Protein AF-A0A7C5XWH5-F1 (afdb_monomer_lite)

Secondary structure (DSSP, 8-state):
---------------------PPPP------PPP------SS---------PPPPS---SSS-TTPPPB-TTSPBPPPEEEEEEE---TTS-HHHHHHHHHHHHHHHHHHHTTTT--EEEEEE--TT-HHHHHHHHHTT--SPPPSEEEEEEESSHHHHHHHTTSHHHHHHHHHHHHHHTTT--TTT-EEEEEE---SS--SS-----TTSS-------PPPPTTS-HHHHTT-

Sequence (234 aa):
MRPGHSEGGPQEQADHPRHRAGPRPVATGSSQPDPCVEADPEGFQENPRHDSPLPRGVSAQGGPYGAIHDGSGKEIPMIRMMYFIRKPEDMFIDDFKARWEQHGSVVYNNAAALGIRKYIQATTLDGDPSGELLREIYGLTKEPYDAVGELWWQGRADLADALKTPEGQAAAEAILEDERAFVDWSRSLHYFAADIPQINPPGVIVAREESTILKGYYVAPVHPELTVKQAQYH

Foldseek 3Di:
DDDDDDDDDDDDDDDDDDPPPDDDDDDPDDDDDDDDDDDDPPDPPDDPPPPDDDDPDDDPPADLPRFDADPVRHGDFKKKKKKQFAWPPPDDLVNLVVLQVVLVVLCVVLCVLQQWSDKDKFADDPPDPVVVVVCVVVVPPDDGGGIMMMTIHSDPVSRVVSCVDPSSVVSVVSSVVSCVVTTDPVPMDMDMDGDDDPDDDPDDDDD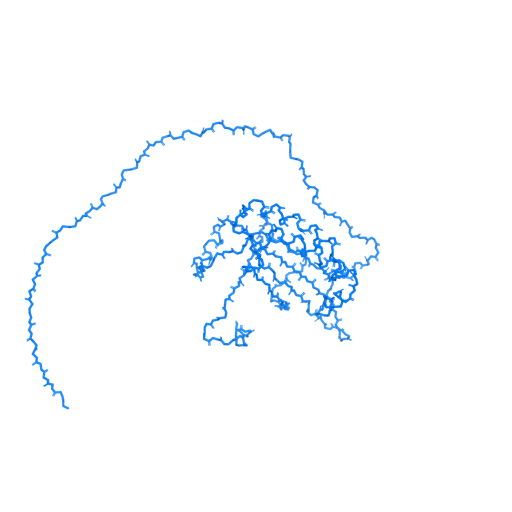DPPDPDDDDDDDDDDDPPDDPVRSVVD

pLDDT: mean 72.32, std 25.6, range [25.38, 98.44]

Radius of gyration: 28.13 Å; chains: 1; bounding bo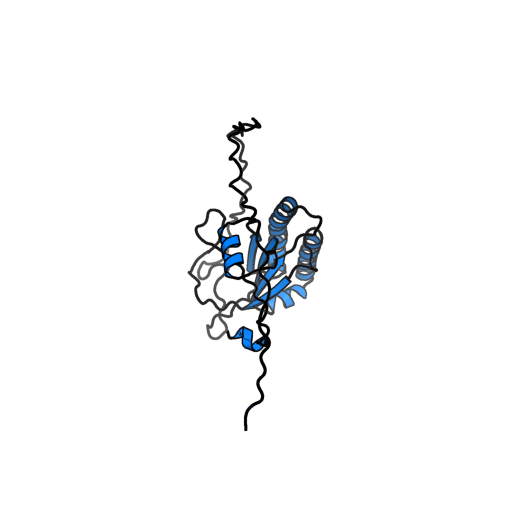x: 68×90×72 Å

Structure (mmCIF, N/CA/C/O backbone):
data_AF-A0A7C5XWH5-F1
#
_entry.id   AF-A0A7C5XWH5-F1
#
loop_
_atom_site.group_PDB
_atom_site.id
_atom_site.type_symbol
_atom_site.label_atom_id
_atom_site.label_alt_id
_atom_site.label_comp_id
_atom_site.label_asym_id
_atom_site.label_entity_id
_atom_site.label_seq_id
_atom_site.pdbx_PDB_ins_code
_atom_site.Cartn_x
_atom_site.Cartn_y
_atom_site.Cartn_z
_atom_site.occupancy
_atom_site.B_iso_or_equiv
_atom_site.auth_seq_id
_atom_site.auth_comp_id
_atom_site.auth_asym_id
_atom_site.auth_atom_id
_atom_site.pdbx_PDB_model_num
ATOM 1 N N . MET A 1 1 ? 39.033 -56.457 -9.223 1.00 37.50 1 MET A N 1
ATOM 2 C CA . MET A 1 1 ? 40.027 -56.526 -10.314 1.00 37.50 1 MET A CA 1
ATOM 3 C C . MET A 1 1 ? 39.627 -55.518 -11.387 1.00 37.50 1 MET A C 1
ATOM 5 O O . MET A 1 1 ? 38.514 -55.596 -11.882 1.00 37.50 1 MET A O 1
ATOM 9 N N . ARG A 1 2 ? 40.483 -54.531 -11.664 1.00 38.31 2 ARG A N 1
ATOM 10 C CA . ARG A 1 2 ? 40.552 -53.778 -12.938 1.00 38.31 2 ARG A CA 1
ATOM 11 C C . ARG A 1 2 ? 41.473 -54.572 -13.903 1.00 38.31 2 ARG A C 1
ATOM 13 O O . ARG A 1 2 ? 42.144 -55.469 -13.389 1.00 38.31 2 ARG A O 1
ATOM 20 N N . PRO A 1 3 ? 41.706 -54.182 -15.175 1.00 51.06 3 PRO A N 1
ATOM 21 C CA . PRO A 1 3 ? 40.931 -53.367 -16.131 1.00 51.06 3 PRO A CA 1
ATOM 22 C C . PRO A 1 3 ? 40.926 -53.975 -17.565 1.00 51.06 3 PRO A C 1
ATOM 24 O O . PRO A 1 3 ? 41.568 -54.987 -17.824 1.00 51.06 3 PRO A O 1
ATOM 27 N N . GLY A 1 4 ? 40.270 -53.309 -18.521 1.00 33.81 4 GLY A N 1
ATOM 28 C CA . GLY A 1 4 ? 40.508 -53.489 -19.959 1.00 33.81 4 GLY A CA 1
ATOM 29 C C . GLY A 1 4 ? 40.570 -52.130 -20.661 1.00 33.81 4 GLY A C 1
ATOM 30 O O . GLY A 1 4 ? 39.579 -51.407 -20.675 1.00 33.81 4 GLY A O 1
ATOM 31 N N . HIS A 1 5 ? 41.752 -51.783 -21.172 1.00 37.88 5 HIS A N 1
ATOM 32 C CA . HIS A 1 5 ? 42.068 -50.621 -22.011 1.00 37.88 5 HIS A CA 1
ATOM 33 C C . HIS A 1 5 ? 41.974 -50.988 -23.504 1.00 37.88 5 HIS A C 1
ATOM 35 O O . HIS A 1 5 ? 42.379 -52.088 -23.865 1.00 37.88 5 HIS A O 1
ATOM 41 N N . SER A 1 6 ? 41.563 -50.034 -24.348 1.00 38.88 6 SER A N 1
ATOM 42 C CA . SER A 1 6 ? 42.136 -49.739 -25.685 1.00 38.88 6 SER A CA 1
ATOM 43 C C . SER A 1 6 ? 41.442 -48.468 -26.210 1.00 38.88 6 SER A C 1
ATOM 45 O O . SER A 1 6 ? 40.231 -48.483 -26.412 1.00 38.88 6 SER A O 1
ATOM 47 N N . GLU A 1 7 ? 42.032 -47.274 -26.138 1.00 38.94 7 GLU A N 1
ATOM 48 C CA . GLU A 1 7 ? 43.006 -46.676 -27.075 1.00 38.94 7 GLU A CA 1
ATOM 49 C C . GLU A 1 7 ? 42.584 -46.677 -28.555 1.00 38.94 7 GLU A C 1
ATOM 51 O O . GLU A 1 7 ? 42.447 -47.719 -29.187 1.00 38.94 7 GLU A O 1
ATOM 56 N N . GLY A 1 8 ? 42.440 -45.463 -29.093 1.00 34.78 8 GLY A N 1
ATOM 57 C CA . GLY A 1 8 ? 42.248 -45.129 -30.502 1.00 34.78 8 GLY A CA 1
ATOM 58 C C . GLY A 1 8 ? 42.296 -43.605 -30.647 1.00 34.78 8 GLY A C 1
ATOM 59 O O . GLY A 1 8 ? 41.307 -42.931 -30.383 1.00 34.78 8 GLY A O 1
ATOM 60 N N . GLY A 1 9 ? 43.492 -43.082 -30.934 1.00 32.69 9 GLY A N 1
ATOM 61 C CA . GLY A 1 9 ? 43.829 -41.657 -31.017 1.00 32.69 9 GLY A CA 1
ATOM 62 C C . GLY A 1 9 ? 43.472 -40.973 -32.357 1.00 32.69 9 GLY A C 1
ATOM 63 O O . GLY A 1 9 ? 42.562 -41.430 -33.041 1.00 32.69 9 GLY A O 1
ATOM 64 N N . PRO A 1 10 ? 44.135 -39.854 -32.721 1.00 47.31 10 PRO A N 1
ATOM 65 C CA . PRO A 1 10 ? 43.455 -38.601 -33.071 1.00 47.31 10 PRO A CA 1
ATOM 66 C C . PRO A 1 10 ? 43.660 -38.139 -34.526 1.00 47.31 10 PRO A C 1
ATOM 68 O O . PRO A 1 10 ? 44.712 -38.380 -35.099 1.00 47.31 10 PRO A O 1
ATOM 71 N N . GLN A 1 11 ? 42.702 -37.385 -35.076 1.00 32.31 11 GLN A N 1
ATOM 72 C CA . GLN A 1 11 ? 42.812 -36.532 -36.278 1.00 32.31 11 GLN A CA 1
ATOM 73 C C . GLN A 1 11 ? 41.500 -35.717 -36.356 1.00 32.31 11 GLN A C 1
ATOM 75 O O . GLN A 1 11 ? 40.451 -36.243 -36.012 1.00 32.31 11 GLN A O 1
ATOM 80 N N . GLU A 1 12 ? 41.421 -34.437 -36.705 1.00 34.56 12 GLU A N 1
ATOM 81 C CA . GLU A 1 12 ? 42.272 -33.606 -37.544 1.00 34.56 12 GLU A CA 1
ATOM 82 C C . GLU A 1 12 ? 41.971 -32.129 -37.222 1.00 34.56 12 GLU A C 1
ATOM 84 O O . GLU A 1 12 ? 40.829 -31.755 -36.948 1.00 34.56 12 GLU A O 1
ATOM 89 N N . GLN A 1 13 ? 43.013 -31.300 -37.216 1.00 31.78 13 GLN A N 1
ATOM 90 C CA . GLN A 1 13 ? 42.921 -29.848 -37.110 1.00 31.78 13 GLN A CA 1
ATOM 91 C C . GLN A 1 13 ? 42.293 -29.284 -38.389 1.00 31.78 13 GLN A C 1
ATOM 93 O O . GLN A 1 13 ? 42.766 -29.585 -39.480 1.00 31.78 13 GLN A O 1
ATOM 98 N N . ALA A 1 14 ? 41.294 -28.412 -38.252 1.00 36.03 14 ALA A N 1
ATOM 99 C CA . ALA A 1 14 ? 40.879 -27.517 -39.324 1.00 36.03 14 ALA A CA 1
ATOM 100 C C . ALA A 1 14 ? 41.006 -26.067 -38.848 1.00 36.03 14 ALA A C 1
ATOM 102 O O . ALA A 1 14 ? 40.518 -25.673 -37.787 1.00 36.03 14 ALA A O 1
ATOM 103 N N . ASP A 1 15 ? 41.756 -25.333 -39.654 1.00 33.47 15 ASP A N 1
ATOM 104 C CA . ASP A 1 15 ? 42.284 -23.996 -39.464 1.00 33.47 15 ASP A CA 1
ATOM 105 C C . ASP A 1 15 ? 41.203 -22.899 -39.600 1.00 33.47 15 ASP A C 1
ATOM 107 O O . ASP A 1 15 ? 40.121 -23.107 -40.146 1.00 33.47 15 ASP A O 1
ATOM 111 N N . HIS A 1 16 ? 41.510 -21.726 -39.052 1.00 32.78 16 HIS A N 1
ATOM 112 C CA . HIS A 1 16 ? 40.660 -20.541 -38.865 1.00 32.78 16 HIS A CA 1
ATOM 113 C C . HIS A 1 16 ? 40.111 -19.886 -40.167 1.00 32.78 16 HIS A C 1
ATOM 115 O O . HIS A 1 16 ? 40.642 -20.094 -41.254 1.00 32.78 16 HIS A O 1
ATOM 121 N N . PRO A 1 17 ? 39.117 -18.971 -40.059 1.00 34.97 17 PRO A N 1
ATOM 122 C CA . PRO A 1 17 ? 39.494 -17.566 -39.878 1.00 34.97 17 PRO A CA 1
ATOM 123 C C . PRO A 1 17 ? 38.764 -16.884 -38.711 1.00 34.97 17 PRO A C 1
ATOM 125 O O . PRO A 1 17 ? 37.538 -16.819 -38.635 1.00 34.97 17 PRO A O 1
ATOM 128 N N . ARG A 1 18 ? 39.560 -16.287 -37.815 1.00 34.84 18 ARG A N 1
ATOM 129 C CA . ARG A 1 18 ? 39.114 -15.299 -36.827 1.00 34.84 18 ARG A CA 1
ATOM 130 C C . ARG A 1 18 ? 38.602 -14.066 -37.565 1.00 34.84 18 ARG A C 1
ATOM 132 O O . ARG A 1 18 ? 39.403 -13.287 -38.080 1.00 34.84 18 ARG A O 1
ATOM 139 N N . HIS A 1 19 ? 37.298 -13.821 -37.536 1.00 36.12 19 HIS A N 1
ATOM 140 C CA . HIS A 1 19 ? 36.787 -12.482 -37.798 1.00 36.12 19 HIS A CA 1
ATOM 141 C C . HIS A 1 19 ? 37.098 -11.586 -36.591 1.00 36.12 19 HIS A C 1
ATOM 143 O O . HIS A 1 19 ? 36.377 -11.553 -35.598 1.00 36.12 19 HIS A O 1
ATOM 149 N N . ARG A 1 20 ? 38.217 -10.856 -36.686 1.00 33.66 20 ARG A N 1
ATOM 150 C CA . ARG A 1 20 ? 38.459 -9.629 -35.918 1.00 33.66 20 ARG A CA 1
ATOM 151 C C . ARG A 1 20 ? 37.351 -8.633 -36.278 1.00 33.66 20 ARG A C 1
ATOM 153 O O . ARG A 1 20 ? 37.414 -8.002 -37.329 1.00 33.66 20 ARG A O 1
ATOM 160 N N . ALA A 1 21 ? 36.359 -8.469 -35.410 1.00 36.56 21 ALA A N 1
ATOM 161 C CA . ALA A 1 21 ? 35.550 -7.260 -35.409 1.00 36.56 21 ALA A CA 1
ATOM 162 C C . ALA A 1 21 ? 36.420 -6.134 -34.826 1.00 36.56 21 ALA A C 1
ATOM 164 O O . ALA A 1 21 ? 36.673 -6.086 -33.625 1.00 36.56 21 ALA A O 1
ATOM 165 N N . GLY A 1 22 ? 36.976 -5.291 -35.699 1.00 36.16 22 GLY A N 1
ATOM 166 C CA . GLY A 1 22 ? 37.629 -4.046 -35.292 1.00 36.16 22 GLY A CA 1
ATOM 167 C C . GLY A 1 22 ? 36.620 -3.067 -34.672 1.00 36.16 22 GLY A C 1
ATOM 168 O O . GLY A 1 22 ? 35.415 -3.208 -34.900 1.00 36.16 22 GLY A O 1
ATOM 169 N N . PRO A 1 23 ? 37.083 -2.081 -33.887 1.00 40.22 23 PRO A N 1
ATOM 170 C CA . PRO A 1 23 ? 36.200 -1.106 -33.258 1.00 40.22 23 PRO A CA 1
ATOM 171 C C . PRO A 1 23 ? 35.486 -0.275 -34.332 1.00 40.22 23 PRO A C 1
ATOM 173 O O . PRO A 1 23 ? 36.109 0.203 -35.282 1.00 40.22 23 PRO A O 1
ATOM 176 N N . ARG A 1 24 ? 34.163 -0.126 -34.192 1.00 38.44 24 ARG A N 1
ATOM 177 C CA . ARG A 1 24 ? 33.349 0.745 -35.052 1.00 38.44 24 ARG A CA 1
ATOM 178 C C . ARG A 1 24 ? 33.803 2.207 -34.898 1.00 38.44 24 ARG A C 1
ATOM 180 O O . ARG A 1 24 ? 34.131 2.610 -33.782 1.00 38.44 24 ARG A O 1
ATOM 187 N N . PRO A 1 25 ? 33.812 3.009 -35.977 1.00 34.97 25 PRO A N 1
ATOM 188 C CA . PRO A 1 25 ? 34.209 4.409 -35.902 1.00 34.97 25 PRO A CA 1
ATOM 189 C C . PRO A 1 25 ? 33.186 5.224 -35.100 1.00 34.97 25 PRO A C 1
ATOM 191 O O . PRO A 1 25 ? 31.979 5.101 -35.303 1.00 34.97 25 PRO A O 1
ATOM 194 N N . VAL A 1 26 ? 33.692 6.071 -34.201 1.00 38.34 26 VAL A N 1
ATOM 195 C CA . VAL A 1 26 ? 32.927 7.119 -33.516 1.00 38.34 26 VAL A CA 1
ATOM 196 C C . VAL A 1 26 ? 32.563 8.175 -34.554 1.00 38.34 26 VAL A C 1
ATOM 198 O O . VAL A 1 26 ? 33.437 8.864 -35.078 1.00 38.34 26 VAL A O 1
ATOM 201 N N . ALA A 1 27 ? 31.276 8.286 -34.873 1.00 34.38 27 ALA A N 1
ATOM 202 C CA . ALA A 1 27 ? 30.766 9.392 -35.663 1.00 34.38 27 ALA A CA 1
ATOM 203 C C . ALA A 1 27 ? 30.715 10.644 -34.776 1.00 34.38 27 ALA A C 1
ATOM 205 O O . ALA A 1 27 ? 29.880 10.764 -33.885 1.00 34.38 27 ALA A O 1
ATOM 206 N N . THR A 1 28 ? 31.631 11.575 -35.024 1.00 39.56 28 THR A N 1
ATOM 207 C CA . THR A 1 28 ? 31.529 12.965 -34.581 1.00 39.56 28 THR A CA 1
ATOM 208 C C . THR A 1 28 ? 30.429 13.643 -35.394 1.00 39.56 28 THR A C 1
ATOM 210 O O . THR A 1 28 ? 30.651 14.030 -36.540 1.00 39.56 28 THR A O 1
ATOM 213 N N . GLY A 1 29 ? 29.234 13.739 -34.819 1.00 30.03 29 GLY A N 1
ATOM 214 C CA . GLY A 1 29 ? 28.107 14.487 -35.366 1.00 30.03 29 GLY A CA 1
ATOM 215 C C . GLY A 1 29 ? 27.573 15.429 -34.298 1.00 30.03 29 GLY A C 1
ATOM 216 O O . GLY A 1 29 ? 26.991 14.989 -33.315 1.00 30.03 29 GLY A O 1
ATOM 217 N N . SER A 1 30 ? 27.819 16.721 -34.480 1.00 41.00 30 SER A N 1
ATOM 218 C CA . SER A 1 30 ? 27.240 17.806 -33.696 1.00 41.00 30 SER A CA 1
ATOM 219 C C . SER A 1 30 ? 25.734 17.885 -33.951 1.00 41.00 30 SER A C 1
ATOM 221 O O . SER A 1 30 ? 25.313 18.385 -34.994 1.00 41.00 30 SER A O 1
ATOM 223 N N . SER A 1 31 ? 24.922 17.407 -33.015 1.00 33.88 31 SER A N 1
ATOM 224 C CA . SER A 1 31 ? 23.487 17.687 -32.967 1.00 33.88 31 SER A CA 1
ATOM 225 C C . SER A 1 31 ? 23.254 18.834 -31.987 1.00 33.88 31 SER A C 1
ATOM 227 O O . SER A 1 31 ? 23.386 18.667 -30.775 1.00 33.88 31 SER A O 1
ATOM 229 N N . GLN A 1 32 ? 22.976 20.017 -32.533 1.00 36.66 32 GLN A N 1
ATOM 230 C CA . GLN A 1 32 ? 22.418 21.136 -31.776 1.00 36.66 32 GLN A CA 1
ATOM 231 C C . GLN A 1 32 ? 21.054 20.719 -31.191 1.00 36.66 32 GLN A C 1
ATOM 233 O O . GLN A 1 32 ? 20.332 19.984 -31.866 1.00 36.66 32 GLN A O 1
ATOM 238 N N . PRO A 1 33 ? 20.686 21.155 -29.975 1.00 35.25 33 PRO A N 1
ATOM 239 C CA . PRO A 1 33 ? 19.346 20.923 -29.449 1.00 35.25 33 PRO A CA 1
ATOM 240 C C . PRO A 1 33 ? 18.311 21.801 -30.172 1.00 35.25 33 PRO A C 1
ATOM 242 O O . PRO A 1 33 ? 18.561 22.982 -30.426 1.00 35.25 33 PRO A O 1
ATOM 245 N N . ASP A 1 34 ? 17.157 21.209 -30.491 1.00 32.50 34 ASP A N 1
ATOM 246 C CA . ASP A 1 34 ? 15.976 21.900 -31.018 1.00 32.50 34 ASP A CA 1
ATOM 247 C C . ASP A 1 34 ? 15.469 22.977 -30.034 1.00 32.50 34 ASP A C 1
ATOM 249 O O . ASP A 1 34 ? 15.439 22.737 -28.822 1.00 32.50 34 ASP A O 1
ATOM 253 N N . PRO A 1 35 ? 15.032 24.158 -30.518 1.00 39.69 35 PRO A N 1
ATOM 254 C CA . PRO A 1 35 ? 14.543 25.234 -29.671 1.00 39.69 35 PRO A CA 1
ATOM 255 C C . PRO A 1 35 ? 13.034 25.072 -29.475 1.00 39.69 35 PRO A C 1
ATOM 257 O O . PRO A 1 35 ? 12.241 25.448 -30.338 1.00 39.69 35 PRO A O 1
ATOM 260 N N . CYS A 1 36 ? 12.612 24.520 -28.341 1.00 25.38 36 CYS A N 1
ATOM 261 C CA . CYS A 1 36 ? 11.212 24.565 -27.933 1.00 25.38 36 CYS A CA 1
ATOM 262 C C . CYS A 1 36 ? 11.085 24.980 -26.464 1.00 25.38 36 CYS A C 1
ATOM 264 O O . CYS A 1 36 ? 11.356 24.205 -25.554 1.00 25.38 36 CYS A O 1
ATOM 266 N N . VAL A 1 37 ? 10.595 26.216 -26.325 1.00 34.81 37 VAL A N 1
ATOM 267 C CA . VAL A 1 37 ? 9.899 26.831 -25.188 1.00 34.81 37 VAL A CA 1
ATOM 268 C C . VAL A 1 37 ? 10.771 27.165 -23.974 1.00 34.81 37 VAL A C 1
ATOM 270 O O . VAL A 1 37 ? 10.966 26.367 -23.064 1.00 34.81 37 VAL A O 1
ATOM 273 N N . GLU A 1 38 ? 11.236 28.419 -23.947 1.00 29.56 38 GLU A N 1
ATOM 274 C CA . GLU A 1 38 ? 11.576 29.114 -22.705 1.00 29.56 38 GLU A CA 1
ATOM 275 C C . GLU A 1 38 ? 10.372 29.031 -21.757 1.00 29.56 38 GLU A C 1
ATOM 277 O O . GLU A 1 38 ? 9.293 29.543 -22.058 1.00 29.56 38 GLU A O 1
ATOM 282 N N . ALA A 1 39 ? 10.550 28.337 -20.634 1.00 32.25 39 ALA A N 1
ATOM 283 C CA . ALA A 1 39 ? 9.591 28.355 -19.546 1.00 32.25 39 ALA A CA 1
ATOM 284 C C . ALA A 1 39 ? 9.594 29.755 -18.917 1.00 32.25 39 ALA A C 1
ATOM 286 O O . ALA A 1 39 ? 10.623 30.232 -18.437 1.00 32.25 39 ALA A O 1
ATOM 287 N N . ASP A 1 40 ? 8.433 30.398 -18.957 1.00 28.73 40 ASP A N 1
ATOM 288 C CA . ASP A 1 40 ? 8.119 31.629 -18.240 1.00 28.73 40 ASP A CA 1
ATOM 289 C C . ASP A 1 40 ? 8.421 31.446 -16.735 1.00 28.73 40 ASP A C 1
ATOM 291 O O . ASP A 1 40 ? 7.896 30.507 -16.126 1.00 28.73 40 ASP A O 1
ATOM 295 N N . PRO A 1 41 ? 9.287 32.271 -16.111 1.00 32.97 41 PRO A N 1
ATOM 296 C CA . PRO A 1 41 ? 9.660 32.094 -14.711 1.00 32.97 41 PRO A CA 1
ATOM 297 C C . PRO A 1 41 ? 8.567 32.513 -13.713 1.00 32.97 41 PRO A C 1
ATOM 299 O O . PRO A 1 41 ? 8.780 32.370 -12.510 1.00 32.97 41 PRO A O 1
ATOM 302 N N . GLU A 1 42 ? 7.397 32.983 -14.155 1.00 33.12 42 GLU A N 1
ATOM 303 C CA . GLU A 1 42 ? 6.322 33.420 -13.256 1.00 33.12 42 GLU A CA 1
ATOM 304 C C . GLU A 1 42 ? 5.006 32.669 -13.505 1.00 33.12 42 GLU A C 1
ATOM 306 O O . GLU A 1 42 ? 4.069 33.173 -14.117 1.00 33.12 42 GLU A O 1
ATOM 311 N N . GLY A 1 43 ? 4.907 31.437 -12.994 1.00 30.56 43 GLY A N 1
ATOM 312 C CA . GLY A 1 43 ? 3.669 30.664 -13.132 1.00 30.56 43 GLY A CA 1
ATOM 313 C C . GLY A 1 43 ? 3.595 29.330 -12.396 1.00 30.56 43 GLY A C 1
ATOM 314 O O . GLY A 1 43 ? 2.828 28.465 -12.807 1.00 30.56 43 GLY A O 1
ATOM 315 N N . PHE A 1 44 ? 4.363 29.120 -11.322 1.00 27.94 44 PHE A N 1
ATOM 316 C CA . PHE A 1 44 ? 4.177 27.946 -10.464 1.00 27.94 44 PHE A CA 1
ATOM 317 C C . PHE A 1 44 ? 3.039 28.232 -9.474 1.00 27.94 44 PHE A C 1
ATOM 319 O O . PHE A 1 44 ? 3.256 28.802 -8.405 1.00 27.94 44 PHE A O 1
ATOM 326 N N . GLN A 1 45 ? 1.801 27.889 -9.837 1.00 26.66 45 GLN A N 1
ATOM 327 C CA . GLN A 1 45 ? 0.725 27.819 -8.849 1.00 26.66 45 GLN A CA 1
ATOM 328 C C . GLN A 1 45 ? 0.977 26.597 -7.963 1.00 26.66 45 GLN A C 1
ATOM 330 O O . GLN A 1 45 ? 0.784 25.459 -8.384 1.00 26.66 45 GLN A O 1
ATOM 335 N N . GLU A 1 46 ? 1.442 26.847 -6.739 1.00 27.69 46 GLU A N 1
ATOM 336 C CA . GLU A 1 46 ? 1.546 25.839 -5.687 1.00 27.69 46 GLU A CA 1
ATOM 337 C C . GLU A 1 46 ? 0.208 25.098 -5.540 1.00 27.69 46 GLU A C 1
ATOM 339 O O . GLU A 1 46 ? -0.817 25.688 -5.194 1.00 27.69 46 GLU A O 1
ATOM 344 N N . ASN A 1 47 ? 0.217 23.788 -5.788 1.00 31.47 47 ASN A N 1
ATOM 345 C CA . ASN A 1 47 ? -0.866 22.906 -5.369 1.00 31.47 47 ASN A CA 1
ATOM 346 C C . ASN A 1 47 ? -0.922 22.948 -3.826 1.00 31.47 47 ASN A C 1
ATOM 348 O O . ASN A 1 47 ? 0.111 22.677 -3.198 1.00 31.47 47 ASN A O 1
ATOM 352 N N . PRO A 1 48 ? -2.048 23.323 -3.184 1.00 30.64 48 PRO A N 1
ATOM 353 C CA . PRO A 1 48 ? -2.109 23.466 -1.735 1.00 30.64 48 PRO A CA 1
ATOM 354 C C . PRO A 1 48 ? -1.945 22.096 -1.071 1.00 30.64 48 PRO A C 1
ATOM 356 O O . PRO A 1 48 ? -2.895 21.340 -0.877 1.00 30.64 48 PRO A O 1
ATOM 359 N N . ARG A 1 49 ? -0.701 21.783 -0.694 1.00 44.44 49 ARG A N 1
ATOM 360 C CA . ARG A 1 49 ? -0.361 20.693 0.219 1.00 44.44 49 ARG A CA 1
ATOM 361 C C . ARG A 1 49 ? -1.181 20.914 1.488 1.00 44.44 49 ARG A C 1
ATOM 363 O O . ARG A 1 49 ? -0.982 21.907 2.186 1.00 44.44 49 ARG A O 1
ATOM 370 N N . HIS A 1 50 ? -2.129 20.023 1.764 1.00 39.41 50 HIS A N 1
ATOM 371 C CA . HIS A 1 50 ? -2.967 20.086 2.958 1.00 39.41 50 HIS A CA 1
ATOM 372 C C . HIS A 1 50 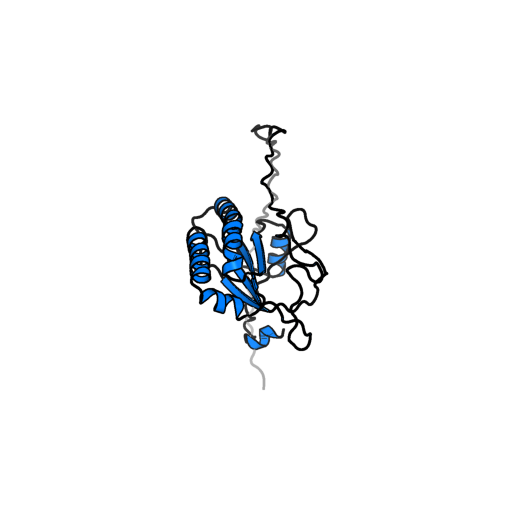? -2.133 19.799 4.224 1.00 39.41 50 HIS A C 1
ATOM 374 O O . HIS A 1 50 ? -2.236 18.736 4.826 1.00 39.41 50 HIS A O 1
ATOM 380 N N . ASP A 1 51 ? -1.360 20.783 4.688 1.00 37.53 51 ASP A N 1
ATOM 381 C CA . ASP A 1 51 ? -0.986 20.926 6.101 1.00 37.53 51 ASP A CA 1
ATOM 382 C C . ASP A 1 51 ? -2.197 21.515 6.847 1.00 37.53 51 ASP A C 1
ATOM 384 O O . ASP A 1 51 ? -2.214 22.656 7.308 1.00 37.53 51 ASP A O 1
ATOM 388 N N . SER A 1 52 ? -3.295 20.756 6.903 1.00 34.16 52 SER A N 1
ATOM 389 C CA . SER A 1 52 ? -4.460 21.148 7.697 1.00 34.16 52 SER A CA 1
ATOM 390 C C . SER A 1 52 ? -4.198 20.833 9.175 1.00 34.16 52 SER A C 1
ATOM 392 O O . SER A 1 52 ? -3.944 19.673 9.509 1.00 34.16 52 SER A O 1
ATOM 394 N N . PRO A 1 53 ? -4.253 21.824 10.088 1.00 29.58 53 PRO A N 1
ATOM 395 C CA . PRO A 1 53 ? -4.086 21.564 11.509 1.00 29.58 53 PRO A CA 1
ATOM 396 C C . PRO A 1 53 ? -5.247 20.711 12.028 1.00 29.58 53 PRO A C 1
ATOM 398 O O . PRO A 1 53 ? -6.404 20.901 11.651 1.00 29.58 53 PRO A O 1
ATOM 401 N N . LEU A 1 54 ? -4.917 19.772 12.917 1.00 34.22 54 LEU A N 1
ATOM 402 C CA . LEU A 1 54 ? -5.874 18.866 13.548 1.00 34.22 54 LEU A CA 1
ATOM 403 C C . LEU A 1 54 ? -7.028 19.642 14.216 1.00 34.22 54 LEU A C 1
ATOM 405 O O . LEU A 1 54 ? -6.798 20.718 14.783 1.00 34.22 54 LEU A O 1
ATOM 409 N N . PRO A 1 55 ? -8.258 19.094 14.212 1.00 31.06 55 PRO A N 1
ATOM 410 C CA . PRO A 1 55 ? -9.388 19.707 14.900 1.00 31.06 55 PRO A CA 1
ATOM 411 C C . PRO A 1 55 ? -9.070 19.933 16.388 1.00 31.06 55 PRO A C 1
ATOM 413 O O . PRO A 1 55 ? -8.498 19.077 17.067 1.00 31.06 55 PRO A O 1
ATOM 416 N N . ARG A 1 56 ? -9.419 21.123 16.898 1.00 26.08 56 ARG A N 1
ATOM 417 C CA . ARG A 1 56 ? -9.127 21.542 18.280 1.00 26.08 56 ARG A CA 1
ATOM 418 C C . ARG A 1 56 ? -9.828 20.623 19.285 1.00 26.08 56 ARG A C 1
ATOM 420 O O . ARG A 1 56 ? -11.046 20.487 19.234 1.00 26.08 56 ARG A O 1
ATOM 427 N N . GLY A 1 57 ? -9.067 20.078 20.240 1.00 28.88 57 GLY A N 1
ATOM 428 C CA . GLY A 1 57 ? -9.617 19.334 21.383 1.00 28.88 57 GLY A CA 1
ATOM 429 C C . GLY A 1 57 ? -8.754 18.206 21.957 1.00 28.88 57 GLY A C 1
ATOM 430 O O . GLY A 1 57 ? -9.154 17.611 22.951 1.00 28.88 57 GLY A O 1
ATOM 431 N N . VAL A 1 58 ? -7.580 17.908 21.390 1.00 30.55 58 VAL A N 1
ATOM 432 C CA . VAL A 1 58 ? -6.726 16.798 21.854 1.00 30.55 58 VAL A CA 1
ATOM 433 C C . VAL A 1 58 ? -5.477 17.334 22.559 1.00 30.55 58 VAL A C 1
ATOM 435 O O . VAL A 1 58 ? -4.672 18.055 21.975 1.00 30.55 58 VAL A O 1
ATOM 438 N N . SER A 1 59 ? -5.338 16.992 23.840 1.00 32.09 59 SER A N 1
ATOM 439 C CA . SER A 1 59 ? -4.158 17.249 24.672 1.00 32.09 59 SER A CA 1
ATOM 440 C C . SER A 1 59 ? -2.946 16.468 24.148 1.00 32.09 59 SER A C 1
ATOM 442 O O . SER A 1 59 ? -3.012 15.250 24.013 1.00 32.09 59 SER A O 1
ATOM 444 N N . ALA A 1 60 ? -1.827 17.156 23.906 1.00 31.39 60 ALA A N 1
ATOM 445 C CA . ALA A 1 60 ? -0.575 16.602 23.385 1.00 31.39 60 ALA A CA 1
ATOM 446 C C . ALA A 1 60 ? 0.278 15.879 24.452 1.00 31.39 60 ALA A C 1
ATOM 448 O O . ALA A 1 60 ? 1.458 16.176 24.631 1.00 31.39 60 ALA A O 1
ATOM 449 N N . GLN A 1 61 ? -0.303 14.903 25.148 1.00 31.33 61 GLN A N 1
ATOM 450 C CA . GLN A 1 61 ? 0.476 13.807 25.729 1.00 31.33 61 GLN A CA 1
ATOM 451 C C . GLN A 1 61 ? 0.072 12.536 24.988 1.00 31.33 61 GLN A C 1
ATOM 453 O O . GLN A 1 61 ? -0.982 11.965 25.243 1.00 31.33 61 GLN A O 1
ATOM 458 N N . GLY A 1 62 ? 0.895 12.171 24.002 1.00 35.41 62 GLY A N 1
ATOM 459 C CA . GLY A 1 62 ? 0.530 11.238 22.941 1.00 35.41 62 GLY A CA 1
ATOM 460 C C . GLY A 1 62 ? -0.199 11.982 21.826 1.00 35.41 62 GLY A C 1
ATOM 461 O O . GLY A 1 62 ? -1.353 12.369 21.973 1.00 35.41 62 GLY A O 1
ATOM 462 N N . GLY A 1 63 ? 0.483 12.225 20.705 1.00 29.95 63 GLY A N 1
ATOM 463 C CA . GLY A 1 63 ? -0.182 12.737 19.504 1.00 29.95 63 GLY A CA 1
ATOM 464 C C . GLY A 1 63 ? -1.303 11.790 19.040 1.00 29.95 63 GLY A C 1
ATOM 465 O O . GLY A 1 63 ? -1.457 10.698 19.590 1.00 29.95 63 GLY A O 1
ATOM 466 N N . PRO A 1 64 ? -2.048 12.117 17.971 1.00 38.94 64 PRO A N 1
ATOM 467 C CA . PRO A 1 64 ? -3.117 11.258 17.430 1.00 38.94 64 PRO A CA 1
ATOM 468 C C . PRO A 1 64 ? -2.639 9.879 16.916 1.00 38.94 64 PRO A C 1
ATOM 470 O O . PRO A 1 64 ? -3.430 9.112 16.376 1.00 38.94 64 PRO A O 1
ATOM 473 N N . TYR A 1 65 ? -1.359 9.556 17.111 1.00 44.84 65 TYR A N 1
ATOM 474 C CA . TYR A 1 65 ? -0.653 8.329 16.753 1.00 44.84 65 TYR A CA 1
ATOM 475 C C . TYR A 1 65 ? 0.066 7.692 17.961 1.00 44.84 65 TYR A C 1
ATOM 477 O O . TYR A 1 65 ? 1.031 6.958 17.778 1.00 44.84 65 TYR A O 1
ATOM 485 N N . GLY A 1 66 ? -0.322 8.032 19.196 1.00 47.22 66 GLY A N 1
ATOM 486 C CA . GLY A 1 66 ? 0.298 7.475 20.400 1.00 47.22 66 GLY A CA 1
ATOM 487 C C . GLY A 1 66 ? 0.194 5.947 20.457 1.00 47.22 66 GLY A C 1
ATOM 488 O O . GLY A 1 66 ? -0.836 5.384 20.086 1.00 47.22 66 GLY A O 1
ATOM 489 N N . ALA A 1 67 ? 1.263 5.305 20.936 1.00 54.19 67 ALA A N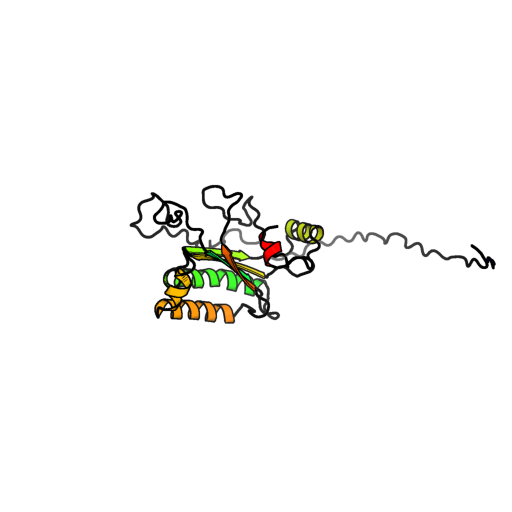 1
ATOM 490 C CA . ALA A 1 67 ? 1.298 3.881 21.244 1.00 54.19 67 ALA A CA 1
ATOM 491 C C . ALA A 1 67 ? 0.101 3.505 22.128 1.00 54.19 67 ALA A C 1
ATOM 493 O O . ALA A 1 67 ? -0.144 4.127 23.165 1.00 54.19 67 ALA A O 1
ATOM 494 N N . ILE A 1 68 ? -0.673 2.510 21.702 1.00 52.97 68 ILE A N 1
ATOM 495 C CA . ILE A 1 68 ? -1.825 2.034 22.467 1.00 52.97 68 ILE A CA 1
ATOM 496 C C . ILE A 1 68 ? -1.329 0.937 23.365 1.00 52.97 68 ILE A C 1
ATOM 498 O O . ILE A 1 68 ? -0.724 -0.010 22.884 1.00 52.97 68 ILE A O 1
ATOM 502 N N . HIS A 1 69 ? -1.588 1.050 24.655 1.00 59.53 69 HIS A N 1
ATOM 503 C CA . HIS A 1 69 ? -1.180 0.043 25.613 1.00 59.53 69 HIS A CA 1
ATOM 504 C C . HIS A 1 69 ? -2.382 -0.824 26.007 1.00 59.53 69 HIS A C 1
ATOM 506 O O . HIS A 1 69 ? -3.501 -0.325 26.127 1.00 59.53 69 HIS A O 1
ATOM 512 N N . ASP A 1 70 ? -2.172 -2.124 26.201 1.00 59.88 70 ASP A N 1
ATOM 513 C CA . ASP A 1 70 ? -3.170 -2.996 26.808 1.00 59.88 70 ASP A CA 1
ATOM 514 C C . ASP A 1 70 ? -3.417 -2.601 28.279 1.00 59.88 70 ASP A C 1
ATOM 516 O O . ASP A 1 70 ? -2.735 -1.742 28.845 1.00 59.88 70 ASP A O 1
ATOM 520 N N . GLY A 1 71 ? -4.385 -3.247 28.936 1.00 46.09 71 GLY A N 1
ATOM 521 C CA . GLY A 1 71 ? -4.690 -2.997 30.352 1.00 46.09 71 GLY A CA 1
ATOM 522 C C . GLY A 1 71 ? -3.531 -3.278 31.325 1.00 46.09 71 GLY A C 1
ATOM 523 O O . GLY A 1 71 ? -3.666 -2.996 32.512 1.00 46.09 71 GLY A O 1
ATOM 524 N N . SER A 1 72 ? -2.407 -3.822 30.840 1.00 59.59 72 SER A N 1
ATOM 525 C CA . SER A 1 72 ? -1.160 -4.029 31.586 1.00 59.59 72 SER A CA 1
ATOM 526 C C . SER A 1 72 ? -0.076 -2.983 31.284 1.00 59.59 72 SER A C 1
ATOM 528 O O . SER A 1 72 ? 0.984 -3.007 31.906 1.00 59.59 72 SER A O 1
ATOM 530 N N . GLY A 1 73 ? -0.331 -2.045 30.366 1.00 54.22 73 GLY A N 1
ATOM 531 C CA . GLY A 1 73 ? 0.626 -1.018 29.958 1.00 54.22 73 GLY A CA 1
ATOM 532 C C . GLY A 1 73 ? 1.546 -1.432 28.804 1.00 54.22 73 GLY A C 1
ATOM 533 O O . GLY A 1 73 ? 2.466 -0.683 28.483 1.00 54.22 73 GLY A O 1
ATOM 534 N N . LYS A 1 74 ? 1.320 -2.591 28.169 1.00 57.41 74 LYS A N 1
ATOM 535 C CA . LYS A 1 74 ? 2.128 -3.077 27.041 1.00 57.41 74 LYS A CA 1
ATOM 536 C C . LYS A 1 74 ? 1.588 -2.555 25.717 1.00 57.41 74 LYS A C 1
ATOM 538 O O . LYS A 1 74 ? 0.410 -2.735 25.434 1.00 57.41 74 LYS A O 1
ATOM 543 N N . GLU A 1 75 ? 2.453 -2.001 24.872 1.00 62.47 75 GLU A N 1
ATOM 544 C CA . GLU A 1 75 ? 2.069 -1.564 23.529 1.00 62.47 75 GLU A CA 1
ATOM 545 C C . GLU A 1 75 ? 1.461 -2.702 22.690 1.00 62.47 75 GLU A C 1
ATOM 547 O O . GLU A 1 75 ? 2.037 -3.785 22.540 1.00 62.47 75 GLU A O 1
ATOM 552 N N . ILE A 1 76 ? 0.267 -2.447 22.162 1.00 61.09 76 ILE A N 1
ATOM 553 C CA . ILE A 1 76 ? -0.443 -3.292 21.217 1.00 61.09 76 ILE A CA 1
ATOM 554 C C . ILE A 1 76 ? 0.085 -2.933 19.826 1.00 61.09 76 ILE A C 1
ATOM 556 O O . ILE A 1 76 ? -0.062 -1.785 19.401 1.00 61.09 76 ILE A O 1
ATOM 560 N N . PRO A 1 77 ? 0.682 -3.890 19.097 1.00 65.31 77 PRO A N 1
ATOM 561 C CA . PRO A 1 77 ? 1.181 -3.623 17.761 1.00 65.31 77 PRO A CA 1
ATOM 562 C C . PRO A 1 77 ? 0.014 -3.292 16.829 1.00 65.31 77 PRO A C 1
ATOM 564 O O . PRO A 1 77 ? -0.934 -4.071 16.696 1.00 65.31 77 PRO A O 1
ATOM 567 N N . MET A 1 78 ? 0.112 -2.138 16.171 1.00 75.38 78 MET A N 1
ATOM 568 C CA . MET A 1 78 ? -0.816 -1.744 15.118 1.00 75.38 78 MET A CA 1
ATOM 569 C C . MET A 1 78 ? -0.786 -2.760 13.973 1.00 75.38 78 MET A C 1
ATOM 571 O O . MET A 1 78 ? 0.249 -3.354 13.656 1.00 75.38 78 MET A O 1
ATOM 575 N N . ILE A 1 79 ? -1.937 -2.937 13.328 1.00 85.31 79 ILE A N 1
ATOM 576 C CA . ILE A 1 79 ? -2.047 -3.766 12.130 1.00 85.31 79 ILE A CA 1
ATOM 577 C C . ILE A 1 79 ? -1.876 -2.871 10.917 1.00 85.31 79 ILE A C 1
ATOM 579 O O . ILE A 1 79 ? -2.593 -1.881 10.777 1.00 85.31 79 ILE A O 1
ATOM 583 N N . ARG A 1 80 ? -0.949 -3.245 10.038 1.00 90.62 80 ARG A N 1
ATOM 584 C CA . ARG A 1 80 ? -0.707 -2.590 8.757 1.00 90.62 80 ARG A CA 1
ATOM 585 C C . ARG A 1 80 ? -1.243 -3.448 7.618 1.00 90.62 80 ARG A C 1
ATOM 587 O O . ARG A 1 80 ? -1.036 -4.655 7.628 1.00 90.62 80 ARG A O 1
ATOM 594 N N . MET A 1 81 ? -1.871 -2.844 6.619 1.00 93.50 81 MET A N 1
ATOM 595 C CA . MET A 1 81 ? -2.061 -3.436 5.299 1.00 93.50 81 MET A CA 1
ATOM 596 C C . MET A 1 81 ? -1.051 -2.826 4.339 1.00 93.50 81 MET A C 1
ATOM 598 O O . MET A 1 81 ? -0.924 -1.606 4.261 1.00 93.50 81 MET A O 1
ATOM 602 N N . MET A 1 82 ? -0.359 -3.694 3.613 1.00 95.06 82 MET A N 1
ATOM 603 C CA . MET A 1 82 ? 0.484 -3.337 2.482 1.00 95.06 82 MET A CA 1
ATOM 604 C C . MET A 1 82 ? -0.274 -3.663 1.210 1.00 95.06 82 MET A C 1
ATOM 606 O O . MET A 1 82 ? -0.667 -4.816 1.045 1.00 95.06 82 MET A O 1
ATOM 610 N N . TYR A 1 83 ? -0.456 -2.689 0.327 1.00 96.56 83 TYR A N 1
ATOM 611 C CA . TYR A 1 83 ? -1.135 -2.878 -0.945 1.00 96.56 83 TYR A CA 1
ATOM 612 C C . TYR A 1 83 ? -0.223 -2.477 -2.099 1.00 96.56 83 TYR A C 1
ATOM 614 O O . TYR A 1 83 ? 0.078 -1.306 -2.287 1.00 96.56 83 TYR A O 1
ATOM 622 N N . PHE A 1 84 ? 0.235 -3.470 -2.847 1.00 96.81 84 PHE A N 1
ATOM 623 C CA . PHE A 1 84 ? 1.091 -3.342 -4.015 1.00 96.81 84 PHE A CA 1
ATOM 624 C C . PHE A 1 84 ? 0.230 -3.322 -5.270 1.00 96.81 84 PHE A C 1
ATOM 626 O O . PHE A 1 84 ? -0.430 -4.313 -5.592 1.00 96.81 84 PHE A O 1
ATOM 633 N N . ILE A 1 85 ? 0.231 -2.188 -5.955 1.00 97.38 85 ILE A N 1
ATOM 634 C CA . ILE A 1 85 ? -0.766 -1.852 -6.963 1.00 97.38 85 ILE A CA 1
ATOM 635 C C . ILE A 1 85 ? -0.162 -1.975 -8.353 1.00 97.38 85 ILE A C 1
ATOM 637 O O . ILE A 1 85 ? 0.973 -1.558 -8.602 1.00 97.38 85 ILE A O 1
ATOM 641 N N . ARG A 1 86 ? -0.950 -2.551 -9.258 1.00 97.31 86 ARG A N 1
ATOM 642 C CA . ARG A 1 86 ? -0.721 -2.509 -10.695 1.00 97.31 86 ARG A CA 1
ATOM 643 C C . ARG A 1 86 ? -1.742 -1.620 -11.369 1.00 97.31 86 ARG A C 1
ATOM 645 O O . ARG A 1 86 ? -2.929 -1.736 -11.077 1.00 97.31 86 ARG A O 1
ATOM 652 N N . LYS A 1 87 ? -1.296 -0.797 -12.311 1.00 97.44 87 LYS A N 1
ATOM 653 C CA . LYS A 1 87 ? -2.196 -0.125 -13.253 1.00 97.44 87 LYS A CA 1
ATOM 654 C C . LYS A 1 87 ? -2.715 -1.126 -14.302 1.00 97.44 87 LYS A C 1
ATOM 656 O O . LYS A 1 87 ? -2.004 -2.095 -14.596 1.00 97.44 87 LYS A O 1
ATOM 661 N N . PRO A 1 88 ? -3.882 -0.897 -14.927 1.00 97.56 88 PRO A N 1
ATOM 662 C CA . PRO A 1 88 ? -4.299 -1.605 -16.135 1.00 97.56 88 PRO A CA 1
ATOM 663 C C . PRO A 1 88 ? -3.214 -1.600 -17.223 1.00 97.56 88 PRO A C 1
ATOM 665 O O . PRO A 1 88 ? -2.415 -0.663 -17.333 1.00 97.56 88 PRO A O 1
ATOM 668 N N . GLU A 1 89 ? -3.148 -2.670 -18.018 1.00 95.75 89 GLU A N 1
ATOM 669 C CA . GLU A 1 89 ? -2.109 -2.827 -19.048 1.00 95.75 89 GLU A CA 1
ATOM 670 C C . GLU A 1 89 ? -2.150 -1.705 -20.094 1.00 95.75 89 GLU A C 1
ATOM 672 O O . GLU A 1 89 ? -1.101 -1.234 -20.531 1.00 95.75 89 GLU A O 1
ATOM 677 N N . ASP A 1 90 ? -3.350 -1.234 -20.427 1.00 95.94 90 ASP A N 1
ATOM 678 C CA . ASP A 1 90 ? -3.644 -0.204 -21.424 1.00 95.94 90 ASP A CA 1
ATOM 679 C C . ASP A 1 90 ? -3.607 1.237 -20.886 1.00 95.94 90 ASP A C 1
ATOM 681 O O . ASP A 1 90 ? -3.735 2.185 -21.659 1.00 95.94 90 ASP A O 1
ATOM 685 N N . MET A 1 91 ? -3.388 1.429 -19.583 1.00 96.81 91 MET A N 1
ATOM 686 C CA . MET A 1 91 ? -3.293 2.756 -18.969 1.00 96.81 91 MET A CA 1
ATOM 687 C C . MET A 1 91 ? -1.872 3.324 -19.085 1.00 96.81 91 MET A C 1
ATOM 689 O O . MET A 1 91 ? -0.902 2.614 -18.820 1.00 96.81 91 MET A O 1
ATOM 693 N N . PHE A 1 92 ? -1.700 4.604 -19.418 1.00 95.56 92 PHE A N 1
ATOM 694 C CA . PHE A 1 92 ? -0.373 5.231 -19.373 1.00 95.56 92 PHE A CA 1
ATOM 695 C C . PHE A 1 92 ? 0.084 5.472 -17.930 1.00 95.56 92 PHE A C 1
ATOM 697 O O . PHE A 1 92 ? -0.727 5.677 -17.027 1.00 95.56 92 PHE A O 1
ATOM 704 N N . ILE A 1 93 ? 1.400 5.438 -17.700 1.00 93.31 93 ILE A N 1
ATOM 705 C CA . ILE A 1 93 ? 1.952 5.583 -16.347 1.00 93.31 93 ILE A CA 1
ATOM 706 C C . ILE A 1 93 ? 1.669 6.968 -15.749 1.00 93.31 93 ILE A C 1
ATOM 708 O O . ILE A 1 93 ? 1.338 7.051 -14.571 1.00 93.31 93 ILE A O 1
ATOM 712 N N . ASP A 1 94 ? 1.715 8.035 -16.547 1.00 94.38 94 ASP A N 1
ATOM 713 C CA . ASP A 1 94 ? 1.442 9.394 -16.060 1.00 94.38 94 ASP A CA 1
ATOM 714 C C . ASP A 1 94 ? -0.032 9.568 -15.666 1.00 94.38 94 ASP A C 1
ATOM 716 O O . ASP A 1 94 ? -0.329 10.124 -14.607 1.00 94.38 94 ASP A O 1
ATOM 720 N N . ASP A 1 95 ? -0.954 8.993 -16.449 1.00 96.50 95 ASP A N 1
ATOM 721 C CA . ASP A 1 95 ? -2.381 8.959 -16.110 1.00 96.50 95 ASP A CA 1
ATOM 722 C C . ASP A 1 95 ? -2.617 8.186 -14.807 1.00 96.50 95 ASP A C 1
ATOM 724 O O . ASP A 1 95 ? -3.394 8.611 -13.948 1.00 96.50 95 ASP A O 1
ATOM 728 N N . PHE A 1 96 ? -1.926 7.054 -14.632 1.00 97.38 96 PHE A N 1
ATOM 729 C CA . PHE A 1 96 ? -1.995 6.276 -13.400 1.00 97.38 96 PHE A CA 1
ATOM 730 C C . PHE A 1 96 ? -1.479 7.077 -12.203 1.00 97.38 96 PHE A C 1
ATOM 732 O O . PHE A 1 96 ? -2.157 7.127 -11.179 1.00 97.38 96 PHE A O 1
ATOM 739 N N . LYS A 1 97 ? -0.322 7.738 -12.322 1.00 95.38 97 LYS A N 1
ATOM 740 C CA . LYS A 1 97 ? 0.262 8.554 -11.246 1.00 95.38 97 LYS A CA 1
ATOM 741 C C . LYS A 1 97 ? -0.678 9.688 -10.829 1.00 95.38 97 LYS A C 1
ATOM 743 O O . LYS A 1 97 ? -0.895 9.877 -9.634 1.00 95.38 97 LYS A O 1
ATOM 748 N N . ALA A 1 98 ? -1.304 10.368 -11.791 1.00 95.88 98 ALA A N 1
ATOM 749 C CA . ALA A 1 98 ? -2.294 11.409 -11.516 1.00 95.88 98 ALA A CA 1
ATOM 750 C C . ALA A 1 98 ? -3.548 10.856 -10.811 1.00 95.88 98 ALA A C 1
ATOM 752 O O . ALA A 1 98 ? -4.037 11.449 -9.846 1.00 95.88 98 ALA A O 1
ATOM 753 N N . ARG A 1 99 ? -4.066 9.698 -11.247 1.00 97.25 99 ARG A N 1
ATOM 754 C CA . ARG A 1 99 ? -5.198 9.029 -10.577 1.00 97.25 99 ARG A CA 1
ATOM 755 C C . ARG A 1 99 ? -4.832 8.554 -9.176 1.00 97.25 99 ARG A C 1
ATOM 757 O O . ARG A 1 99 ? -5.633 8.712 -8.259 1.00 97.25 99 ARG A O 1
ATOM 764 N N . TRP A 1 100 ? -3.619 8.043 -8.994 1.00 97.62 100 TRP A N 1
ATOM 765 C CA . TRP A 1 100 ? -3.111 7.608 -7.701 1.00 97.62 100 TRP A CA 1
ATOM 766 C C . TRP A 1 100 ? -2.980 8.770 -6.713 1.00 97.62 100 TRP A C 1
ATOM 768 O O . TRP A 1 100 ? -3.416 8.643 -5.572 1.00 97.62 100 TRP A O 1
ATOM 778 N N . GLU A 1 101 ? -2.481 9.931 -7.139 1.00 95.75 101 GLU A N 1
ATOM 779 C CA . GLU A 1 101 ? -2.449 11.132 -6.292 1.00 95.75 101 GLU A CA 1
ATOM 780 C C . GLU A 1 101 ? -3.864 11.548 -5.843 1.00 95.75 101 GLU A C 1
ATOM 782 O O . GLU A 1 101 ? -4.109 11.803 -4.663 1.00 95.75 101 GLU A O 1
ATOM 787 N N . GLN A 1 102 ? -4.833 11.541 -6.764 1.00 96.88 102 GLN A N 1
ATOM 788 C CA . GLN A 1 102 ? -6.230 11.880 -6.463 1.00 96.88 102 GLN A CA 1
ATOM 789 C C . GLN A 1 102 ? -6.896 10.878 -5.513 1.00 96.88 102 GLN A C 1
ATOM 791 O O . GLN A 1 102 ? -7.629 11.286 -4.605 1.00 96.88 102 GLN A O 1
ATOM 796 N N . HIS A 1 103 ? -6.617 9.583 -5.690 1.00 98.00 103 HIS A N 1
ATOM 797 C CA . HIS A 1 103 ? -7.100 8.506 -4.822 1.00 98.00 103 HIS A CA 1
ATOM 798 C C . HIS A 1 103 ? -6.758 8.771 -3.349 1.00 98.00 103 HIS A C 1
ATOM 800 O O . HIS A 1 103 ? -7.532 8.431 -2.450 1.00 98.00 103 HIS A O 1
ATOM 806 N N . GLY A 1 104 ? -5.664 9.496 -3.091 1.00 96.31 104 GLY A N 1
ATOM 807 C CA . GLY A 1 104 ? -5.278 9.920 -1.754 1.00 96.31 104 GLY A CA 1
ATOM 808 C C . GLY A 1 104 ? -6.374 10.654 -0.989 1.00 96.31 104 GLY A C 1
ATOM 809 O O . GLY A 1 104 ? -6.643 10.360 0.179 1.00 96.31 104 GLY A O 1
ATOM 810 N N . SER A 1 105 ? -7.069 11.563 -1.674 1.00 97.38 105 SER A N 1
ATOM 811 C CA . SER A 1 105 ? -8.190 12.308 -1.098 1.00 97.38 105 SER A CA 1
ATOM 812 C C . SER A 1 105 ? -9.408 11.417 -0.844 1.00 97.38 105 SER A C 1
ATOM 814 O O . SER A 1 105 ? -10.110 11.606 0.151 1.00 97.38 105 SER A O 1
ATOM 816 N N . VAL A 1 106 ? -9.652 10.423 -1.704 1.00 98.19 106 VAL A N 1
ATOM 817 C CA . VAL A 1 106 ? -10.764 9.471 -1.541 1.00 98.19 106 VAL A CA 1
ATOM 818 C C . VAL A 1 106 ? -10.564 8.641 -0.277 1.00 98.19 106 VAL A C 1
ATOM 820 O O . VAL A 1 106 ? -11.479 8.547 0.544 1.00 98.19 106 VAL A O 1
ATOM 823 N N . VAL A 1 107 ? -9.359 8.104 -0.067 1.00 97.69 107 VAL A N 1
ATOM 824 C CA . VAL A 1 107 ? -9.035 7.347 1.150 1.00 97.69 107 VAL A CA 1
ATOM 825 C C . VAL A 1 107 ? -9.094 8.245 2.381 1.00 97.69 107 VAL A C 1
ATOM 827 O O . VAL A 1 107 ? -9.694 7.855 3.379 1.00 97.69 107 VAL A O 1
ATOM 830 N N . TYR A 1 108 ? -8.540 9.460 2.316 1.00 97.00 108 TYR A N 1
ATOM 831 C CA . TYR A 1 108 ? -8.587 10.414 3.428 1.00 97.00 108 TYR A CA 1
ATOM 832 C C . TYR A 1 108 ? -10.024 10.705 3.887 1.00 97.00 108 TYR A C 1
ATOM 834 O O . TYR A 1 108 ? -10.323 10.607 5.079 1.00 97.00 108 TYR A O 1
ATOM 842 N N . ASN A 1 109 ? -10.930 10.991 2.949 1.00 97.31 109 ASN A N 1
ATOM 843 C CA . ASN A 1 109 ? -12.325 11.316 3.256 1.00 97.31 109 ASN A CA 1
ATOM 844 C C . ASN A 1 109 ? -13.096 10.138 3.874 1.00 97.31 109 ASN A C 1
ATOM 846 O O . ASN A 1 109 ? -14.033 10.347 4.643 1.00 97.31 109 ASN A O 1
ATOM 850 N N . ASN A 1 110 ? -12.684 8.906 3.574 1.00 97.88 110 ASN A N 1
ATOM 851 C CA . ASN A 1 110 ? -13.310 7.677 4.059 1.00 97.88 110 ASN A CA 1
ATOM 852 C C . ASN A 1 110 ? -12.575 7.048 5.260 1.00 97.88 110 ASN A C 1
ATOM 854 O O . ASN A 1 110 ? -13.077 6.106 5.879 1.00 97.88 110 ASN A O 1
ATOM 858 N N . ALA A 1 111 ? -11.410 7.584 5.639 1.00 95.88 111 ALA A N 1
ATOM 859 C CA . ALA A 1 111 ? -10.522 7.000 6.639 1.00 95.88 111 ALA A CA 1
ATOM 860 C C . ALA A 1 111 ? -11.191 6.822 8.005 1.00 95.88 111 ALA A C 1
ATOM 862 O O . ALA A 1 111 ? -11.080 5.759 8.616 1.00 95.88 111 ALA A O 1
ATOM 863 N N . ALA A 1 112 ? -11.919 7.841 8.470 1.00 94.81 112 ALA A N 1
ATOM 864 C CA . ALA A 1 112 ? -12.569 7.813 9.777 1.00 94.81 112 ALA A CA 1
ATOM 865 C C . ALA A 1 112 ? -13.644 6.717 9.869 1.00 94.81 112 ALA A C 1
ATOM 867 O O . ALA A 1 112 ? -13.690 5.991 10.861 1.00 94.81 112 ALA A O 1
ATOM 868 N N . ALA A 1 113 ? -14.463 6.562 8.823 1.00 96.38 113 ALA A N 1
ATOM 869 C CA . ALA A 1 113 ? -15.511 5.543 8.764 1.00 96.38 113 ALA A CA 1
ATOM 870 C C . ALA A 1 113 ? -14.942 4.115 8.732 1.00 96.38 113 ALA A C 1
ATOM 872 O O . ALA A 1 113 ? -15.583 3.191 9.222 1.00 96.38 113 ALA A O 1
ATOM 873 N N . LEU A 1 114 ? -13.725 3.946 8.206 1.00 95.56 114 LEU A N 1
ATOM 874 C CA . LEU A 1 114 ? -13.014 2.665 8.125 1.00 95.56 114 LEU A CA 1
ATOM 875 C C . LEU A 1 114 ? -12.029 2.423 9.278 1.00 95.56 114 LEU A C 1
ATOM 877 O O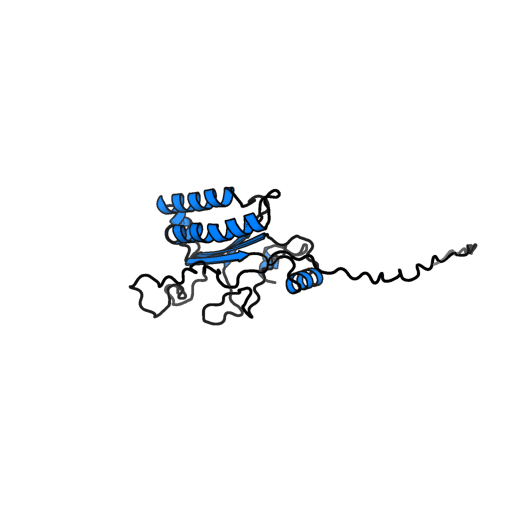 . LEU A 1 114 ? -11.314 1.420 9.276 1.00 95.56 114 LEU A O 1
ATOM 881 N N . GLY A 1 115 ? -11.947 3.342 10.245 1.00 92.81 115 GLY A N 1
ATOM 882 C CA . GLY A 1 115 ? -11.001 3.255 11.359 1.00 92.81 115 GLY A CA 1
ATOM 883 C C . GLY A 1 115 ? -9.527 3.353 10.946 1.00 92.81 115 GLY A C 1
ATOM 884 O O . GLY A 1 115 ? -8.653 2.954 11.718 1.00 92.81 115 GLY A O 1
ATOM 885 N N . ILE A 1 116 ? -9.231 3.869 9.750 1.00 94.00 116 ILE A N 1
ATOM 886 C CA . ILE A 1 116 ? -7.864 4.030 9.249 1.00 94.00 116 ILE A CA 1
ATOM 887 C C . ILE A 1 116 ? -7.175 5.122 10.070 1.00 94.00 116 ILE A C 1
ATOM 889 O O . ILE A 1 116 ? -7.609 6.271 10.127 1.00 94.00 116 ILE A O 1
ATOM 893 N N . ARG A 1 117 ? -6.076 4.750 10.724 1.00 91.25 117 ARG A N 1
ATOM 894 C CA . ARG A 1 117 ? -5.291 5.624 11.602 1.00 91.25 117 ARG A CA 1
ATOM 895 C C . ARG A 1 117 ? -4.147 6.300 10.892 1.00 91.25 117 ARG A C 1
ATOM 897 O O . ARG A 1 117 ? -3.782 7.396 11.285 1.00 91.25 117 ARG A O 1
ATOM 904 N N . LYS A 1 118 ? -3.579 5.653 9.884 1.00 90.94 118 LYS A N 1
ATOM 905 C CA . LYS A 1 118 ? -2.498 6.189 9.065 1.00 90.94 118 LYS A CA 1
ATOM 906 C C . LYS A 1 118 ? -2.678 5.676 7.650 1.00 90.94 118 LYS A C 1
ATOM 908 O O . LYS A 1 118 ? -3.066 4.524 7.466 1.00 90.94 118 LYS A O 1
ATOM 913 N N . TYR A 1 119 ? -2.360 6.529 6.691 1.00 94.50 119 TYR A N 1
ATOM 914 C CA . TYR A 1 119 ? -2.316 6.182 5.286 1.00 94.50 119 TYR A CA 1
ATOM 915 C C . TYR A 1 119 ? -1.071 6.798 4.649 1.00 94.50 119 TYR A C 1
ATOM 917 O O . TYR A 1 119 ? -0.765 7.964 4.901 1.00 94.50 119 TYR A O 1
ATOM 925 N N . ILE A 1 120 ? -0.329 6.007 3.879 1.00 94.38 120 ILE A N 1
ATOM 926 C CA . ILE A 1 120 ? 0.786 6.476 3.055 1.00 94.38 120 ILE A CA 1
ATOM 927 C C . ILE A 1 120 ? 0.567 5.975 1.635 1.00 94.38 120 ILE A C 1
ATOM 929 O O . ILE A 1 120 ? 0.353 4.784 1.420 1.00 94.38 120 ILE A O 1
ATOM 933 N N . GLN A 1 121 ? 0.698 6.887 0.678 1.00 94.88 121 GLN A N 1
ATOM 934 C CA . GLN A 1 121 ? 0.853 6.563 -0.731 1.00 94.88 121 GLN A CA 1
ATOM 935 C C . GLN A 1 121 ? 2.316 6.708 -1.117 1.00 94.88 121 GLN A C 1
ATOM 937 O O . GLN A 1 121 ? 2.963 7.697 -0.777 1.00 94.88 121 GLN A O 1
ATOM 942 N N . ALA A 1 122 ? 2.832 5.712 -1.821 1.00 93.38 122 ALA A N 1
ATOM 943 C CA . ALA A 1 122 ? 4.143 5.755 -2.438 1.00 93.38 122 ALA A CA 1
ATOM 944 C C . ALA A 1 122 ? 3.999 5.383 -3.911 1.00 93.38 122 ALA A C 1
ATOM 946 O O . ALA A 1 122 ? 3.347 4.396 -4.243 1.00 93.38 12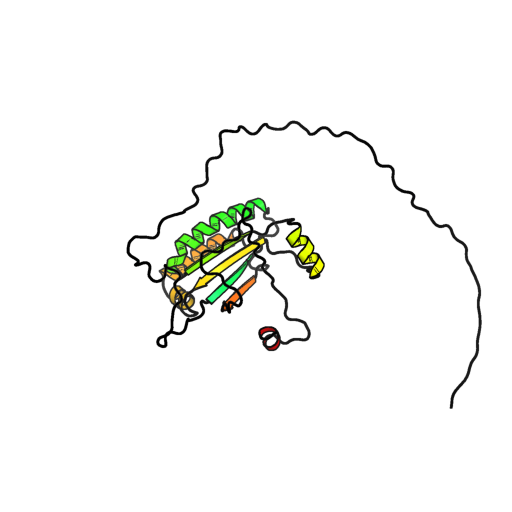2 ALA A O 1
ATOM 947 N N . THR A 1 123 ? 4.612 6.172 -4.779 1.00 92.38 123 THR A N 1
ATOM 948 C CA . THR A 1 123 ? 4.703 5.893 -6.213 1.00 92.38 123 THR A CA 1
ATOM 949 C C . THR A 1 123 ? 6.083 5.324 -6.498 1.00 92.38 123 THR A C 1
ATOM 951 O O . THR A 1 123 ? 7.064 5.745 -5.882 1.00 92.38 123 THR A O 1
ATOM 954 N N . THR A 1 124 ? 6.172 4.356 -7.404 1.00 90.19 124 THR A N 1
ATOM 955 C CA . THR A 1 124 ? 7.471 3.834 -7.829 1.00 90.19 124 THR A CA 1
ATOM 956 C C . THR A 1 124 ? 8.262 4.904 -8.580 1.00 90.19 124 THR A C 1
ATOM 958 O O . THR A 1 124 ? 7.722 5.634 -9.412 1.00 90.19 124 THR A O 1
ATOM 961 N N . LEU A 1 125 ? 9.555 4.999 -8.263 1.00 88.31 125 LEU A N 1
ATOM 962 C CA . LEU A 1 125 ? 10.510 5.844 -8.974 1.00 88.31 125 LEU A CA 1
ATOM 963 C C . LEU A 1 125 ? 11.049 5.066 -10.179 1.00 88.31 125 LEU A C 1
ATOM 965 O O . LEU A 1 125 ? 11.970 4.256 -10.052 1.00 88.31 125 LEU A O 1
ATOM 969 N N . ASP A 1 126 ? 10.425 5.262 -11.338 1.00 83.19 126 ASP A N 1
ATOM 970 C CA . ASP A 1 126 ? 10.804 4.576 -12.574 1.00 83.19 126 ASP A CA 1
ATOM 971 C C . ASP A 1 126 ? 12.200 5.012 -13.037 1.00 83.19 126 ASP A C 1
ATOM 973 O O . ASP A 1 126 ? 12.479 6.203 -13.160 1.00 83.19 126 ASP A O 1
ATOM 977 N N . GLY A 1 127 ? 13.078 4.043 -13.311 1.00 84.12 127 GLY A N 1
ATOM 978 C CA . GLY A 1 127 ? 14.439 4.307 -13.792 1.00 84.12 127 GLY A CA 1
ATOM 979 C C . GLY A 1 127 ? 15.399 4.878 -12.742 1.00 84.12 127 GLY A C 1
ATOM 980 O O . GLY A 1 127 ? 16.450 5.402 -13.109 1.00 84.12 127 GLY A O 1
ATOM 981 N N . ASP A 1 128 ? 15.068 4.805 -11.445 1.00 88.31 128 ASP A N 1
ATOM 982 C CA . ASP A 1 128 ? 16.002 5.213 -10.392 1.00 88.31 128 ASP A CA 1
ATOM 983 C C . ASP A 1 128 ? 17.253 4.303 -10.384 1.00 88.31 128 ASP A C 1
ATOM 985 O O . ASP A 1 128 ? 17.122 3.087 -10.180 1.00 88.31 128 ASP A O 1
ATOM 989 N N . PRO A 1 129 ? 18.477 4.854 -10.534 1.00 89.62 129 PRO A N 1
ATOM 990 C CA . PRO A 1 129 ? 19.698 4.052 -10.619 1.00 89.62 129 PRO A CA 1
ATOM 991 C C . PRO A 1 129 ? 19.967 3.189 -9.381 1.00 89.62 129 PRO A C 1
ATOM 993 O O . PRO A 1 129 ? 20.554 2.111 -9.491 1.00 89.62 129 PRO A O 1
ATOM 996 N N . SER A 1 130 ? 19.547 3.638 -8.192 1.00 88.44 130 SER A N 1
ATOM 997 C CA . SER A 1 130 ? 19.732 2.868 -6.956 1.00 88.44 130 SER A CA 1
ATOM 998 C C . SER A 1 130 ? 18.780 1.676 -6.924 1.00 88.44 130 SER A C 1
ATOM 1000 O O . SER A 1 130 ? 19.176 0.573 -6.542 1.00 88.44 130 SER A O 1
ATOM 1002 N N . GLY A 1 131 ? 17.537 1.882 -7.366 1.00 88.31 131 GLY A N 1
ATOM 1003 C CA . GLY A 1 131 ? 16.559 0.820 -7.573 1.00 88.31 131 GLY A CA 1
ATOM 1004 C C . GLY A 1 131 ? 17.041 -0.228 -8.577 1.00 88.31 131 GLY A C 1
ATOM 1005 O O . GLY A 1 131 ? 16.993 -1.423 -8.280 1.00 88.31 131 GLY A O 1
ATOM 1006 N N . GLU A 1 132 ? 17.552 0.196 -9.734 1.00 89.69 132 GLU A N 1
ATOM 1007 C CA . GLU A 1 132 ? 18.090 -0.703 -10.766 1.00 89.69 132 GLU A CA 1
ATOM 1008 C C . GLU A 1 132 ? 19.287 -1.517 -10.263 1.00 89.69 132 GLU A C 1
ATOM 1010 O O . GLU A 1 132 ? 19.300 -2.744 -10.403 1.00 89.69 132 GLU A O 1
ATOM 1015 N N . LEU A 1 133 ? 20.239 -0.867 -9.587 1.00 90.62 133 LEU A N 1
ATOM 1016 C CA . LEU A 1 133 ? 21.394 -1.535 -8.993 1.00 90.62 133 LEU A CA 1
ATOM 1017 C C . LEU A 1 133 ? 20.975 -2.595 -7.962 1.00 90.62 133 LEU A C 1
ATOM 1019 O O . LEU A 1 133 ? 21.484 -3.716 -7.978 1.00 90.62 133 LEU A O 1
ATOM 1023 N N . LEU A 1 134 ? 20.030 -2.278 -7.068 1.00 89.75 134 LEU A N 1
ATOM 1024 C CA . LEU A 1 134 ? 19.538 -3.244 -6.080 1.00 89.75 134 LEU A CA 1
ATOM 1025 C C . LEU A 1 134 ? 18.813 -4.421 -6.739 1.00 89.75 134 LEU A C 1
ATOM 1027 O O . LEU A 1 134 ? 18.945 -5.557 -6.280 1.00 89.75 134 LEU A O 1
ATOM 1031 N N . ARG A 1 135 ? 18.074 -4.182 -7.828 1.00 88.19 135 ARG A N 1
ATOM 1032 C CA . ARG A 1 135 ? 17.442 -5.258 -8.601 1.00 88.19 135 ARG A CA 1
ATOM 1033 C C . ARG A 1 135 ? 18.474 -6.195 -9.214 1.00 88.19 135 ARG A C 1
ATOM 1035 O O . ARG A 1 135 ? 18.266 -7.405 -9.155 1.00 88.19 135 ARG A O 1
ATOM 1042 N N . GLU A 1 136 ? 19.569 -5.665 -9.754 1.00 90.44 136 GLU A N 1
ATOM 1043 C CA . GLU A 1 136 ? 20.675 -6.472 -10.279 1.00 90.44 136 GLU A CA 1
ATOM 1044 C C . GLU A 1 136 ? 21.331 -7.301 -9.167 1.00 90.44 136 GLU A C 1
ATOM 1046 O O . GLU A 1 136 ? 21.424 -8.523 -9.287 1.00 90.44 136 GLU A O 1
ATOM 1051 N N . ILE A 1 137 ? 21.698 -6.663 -8.049 1.00 91.31 137 ILE A N 1
ATOM 1052 C CA . ILE A 1 137 ? 22.347 -7.318 -6.901 1.00 91.31 137 ILE A CA 1
ATOM 1053 C C . ILE A 1 137 ? 21.499 -8.473 -6.355 1.00 91.31 137 ILE A C 1
ATOM 1055 O O . ILE A 1 137 ? 22.026 -9.545 -6.060 1.00 91.31 137 ILE A O 1
ATOM 1059 N N . TYR A 1 138 ? 20.188 -8.267 -6.216 1.00 86.94 138 TYR A N 1
ATOM 1060 C CA . TYR A 1 138 ? 19.269 -9.279 -5.692 1.00 86.94 138 TYR A CA 1
ATOM 1061 C C . TYR A 1 138 ? 18.731 -10.244 -6.761 1.00 86.94 138 TYR A C 1
ATOM 1063 O O . TYR A 1 138 ? 17.971 -11.152 -6.424 1.00 86.94 138 TYR A O 1
ATOM 1071 N N . GLY A 1 139 ? 19.087 -10.071 -8.039 1.00 87.88 139 GLY A N 1
ATOM 1072 C CA . GLY A 1 139 ? 18.588 -10.905 -9.136 1.00 87.88 139 GLY A CA 1
ATOM 1073 C C . GLY A 1 139 ? 17.067 -10.822 -9.329 1.00 87.88 139 GLY A C 1
ATOM 1074 O O . GLY A 1 139 ? 16.422 -11.825 -9.645 1.00 87.88 139 GLY A O 1
ATOM 1075 N N . LEU A 1 140 ? 16.465 -9.649 -9.105 1.00 87.44 140 LEU A N 1
ATOM 1076 C CA . LEU A 1 140 ? 15.014 -9.456 -9.174 1.00 87.44 140 LEU A CA 1
ATOM 1077 C C . LEU A 1 140 ? 14.543 -9.367 -10.625 1.00 87.44 140 LEU A C 1
ATOM 1079 O O . LEU A 1 140 ? 14.721 -8.356 -11.300 1.00 87.44 140 LEU A O 1
ATOM 1083 N N . THR A 1 141 ? 13.879 -10.422 -11.090 1.00 84.25 141 THR A N 1
ATOM 1084 C CA . THR A 1 141 ? 13.409 -10.535 -12.480 1.00 84.25 141 THR A CA 1
ATOM 1085 C C . THR A 1 141 ? 11.988 -10.027 -12.696 1.00 84.25 141 THR A C 1
ATOM 1087 O O . THR A 1 141 ? 11.622 -9.692 -13.818 1.00 84.25 141 THR A O 1
ATOM 1090 N N . LYS A 1 142 ? 11.174 -9.941 -11.638 1.00 85.88 142 LYS A N 1
ATOM 1091 C CA . LYS A 1 142 ? 9.807 -9.411 -11.729 1.00 85.88 142 LYS A CA 1
ATOM 1092 C C . LYS A 1 142 ? 9.824 -7.892 -11.826 1.00 85.88 142 LYS A C 1
ATOM 1094 O O . LYS A 1 142 ? 10.648 -7.248 -11.174 1.00 85.88 142 LYS A O 1
ATOM 1099 N N . GLU A 1 143 ? 8.908 -7.324 -12.599 1.00 86.00 143 GLU A N 1
ATOM 1100 C CA . GLU A 1 143 ? 8.720 -5.873 -12.679 1.00 86.00 143 GLU A CA 1
ATOM 1101 C C . GLU A 1 143 ? 8.370 -5.293 -11.294 1.00 86.00 143 GLU A C 1
ATOM 1103 O O . GLU A 1 143 ? 7.662 -5.958 -10.528 1.00 86.00 143 GLU A O 1
ATOM 1108 N N . PRO A 1 144 ? 8.831 -4.082 -10.936 1.00 89.06 144 PRO A N 1
ATOM 1109 C CA . PRO A 1 144 ? 8.342 -3.360 -9.757 1.00 89.06 144 PRO A CA 1
ATOM 1110 C C . PRO A 1 144 ? 6.846 -3.074 -9.880 1.00 89.06 144 PRO A C 1
ATOM 1112 O O . PRO A 1 144 ? 6.373 -2.912 -10.996 1.00 89.06 144 PRO A O 1
ATOM 1115 N N . TYR A 1 145 ? 6.106 -3.013 -8.772 1.00 94.31 145 TYR A N 1
ATOM 1116 C CA . TYR A 1 145 ? 4.716 -2.527 -8.775 1.00 94.31 145 TYR A CA 1
ATOM 1117 C C . TYR A 1 145 ? 4.658 -1.038 -9.127 1.00 94.31 145 TYR A C 1
ATOM 1119 O O . TYR A 1 145 ? 5.652 -0.346 -8.940 1.00 94.31 145 TYR A O 1
ATOM 1127 N N . ASP A 1 146 ? 3.521 -0.544 -9.614 1.00 95.75 146 ASP A N 1
ATOM 1128 C CA . ASP A 1 146 ? 3.390 0.849 -10.068 1.00 95.75 146 ASP A CA 1
ATOM 1129 C C . ASP A 1 146 ? 3.244 1.821 -8.878 1.00 95.75 146 ASP A C 1
ATOM 1131 O O . ASP A 1 146 ? 3.752 2.944 -8.898 1.00 95.75 146 ASP A O 1
ATOM 1135 N N . ALA A 1 147 ? 2.592 1.370 -7.801 1.00 96.31 147 ALA A N 1
ATOM 1136 C CA . ALA A 1 147 ? 2.461 2.112 -6.550 1.00 96.31 147 ALA A CA 1
ATOM 1137 C C . ALA A 1 147 ? 2.293 1.187 -5.336 1.00 96.31 147 ALA A C 1
ATOM 1139 O O . ALA A 1 147 ? 2.030 -0.014 -5.463 1.00 96.31 147 ALA A O 1
ATOM 1140 N N . VAL A 1 148 ? 2.424 1.761 -4.139 1.00 96.69 148 VAL A N 1
ATOM 1141 C CA . VAL A 1 148 ? 2.164 1.097 -2.861 1.00 96.69 148 VAL A CA 1
ATOM 1142 C C . VAL A 1 148 ? 1.293 1.977 -1.968 1.00 96.69 148 VAL A C 1
ATOM 1144 O O . VAL A 1 148 ? 1.655 3.115 -1.665 1.00 96.69 148 VAL A O 1
ATOM 1147 N N . GLY A 1 149 ? 0.171 1.429 -1.505 1.00 96.75 149 GLY A N 1
ATOM 1148 C CA . GLY A 1 149 ? -0.632 1.979 -0.418 1.00 96.75 149 GLY A CA 1
ATOM 1149 C C . GLY A 1 149 ? -0.319 1.275 0.900 1.00 96.75 149 GLY A C 1
ATOM 1150 O O . GLY A 1 149 ? -0.274 0.047 0.962 1.00 96.75 149 GLY A O 1
ATOM 1151 N N . GLU A 1 150 ? -0.128 2.035 1.972 1.00 95.19 150 GLU A N 1
ATOM 1152 C CA . GLU A 1 150 ? 0.014 1.492 3.321 1.00 95.19 150 GLU A CA 1
ATOM 1153 C C . GLU A 1 150 ? -1.050 2.062 4.242 1.00 95.19 150 GLU A C 1
ATOM 1155 O O . GLU A 1 150 ? -1.188 3.278 4.350 1.00 95.19 150 GLU A O 1
ATOM 1160 N N . LEU A 1 151 ? -1.773 1.190 4.936 1.00 94.75 151 LEU A N 1
ATOM 1161 C CA . LEU A 1 151 ? -2.881 1.559 5.810 1.00 94.75 151 LEU A CA 1
ATOM 1162 C C . LEU A 1 151 ? -2.654 0.956 7.189 1.00 94.75 151 LEU A C 1
ATOM 1164 O O . LEU A 1 151 ? -2.254 -0.199 7.278 1.00 94.75 151 LEU A O 1
ATOM 1168 N N . TRP A 1 152 ? -2.921 1.702 8.259 1.00 93.12 152 TRP A N 1
ATOM 1169 C CA . TRP A 1 152 ? -2.805 1.188 9.626 1.00 93.12 152 TRP A CA 1
ATOM 1170 C C . TRP A 1 152 ? -4.104 1.337 10.405 1.00 93.12 152 TRP A C 1
ATOM 1172 O O . TRP A 1 152 ? -4.777 2.360 10.305 1.00 93.12 152 TRP A O 1
ATOM 1182 N N . TRP A 1 153 ? -4.371 0.363 11.269 1.00 89.62 153 TRP A N 1
ATOM 1183 C CA . TRP A 1 153 ? -5.463 0.345 12.243 1.00 89.62 153 TRP A CA 1
ATOM 1184 C C . TRP A 1 153 ? -4.913 0.110 13.652 1.00 89.62 153 TRP A C 1
ATOM 1186 O O . TRP A 1 153 ? -3.789 -0.378 13.809 1.00 89.62 153 TRP A O 1
ATOM 1196 N N . GLN A 1 154 ? -5.695 0.435 14.687 1.00 81.44 154 GLN A N 1
ATOM 1197 C CA . GLN A 1 154 ? -5.271 0.197 16.074 1.00 81.44 154 GLN A CA 1
ATOM 1198 C C . GLN A 1 154 ? -5.216 -1.292 16.381 1.00 81.44 154 GLN A C 1
ATOM 1200 O O . GLN A 1 154 ? -4.300 -1.761 17.050 1.00 81.44 154 GLN A O 1
ATOM 1205 N N . GLY A 1 155 ? -6.192 -2.039 15.875 1.00 78.38 155 GLY A N 1
ATOM 1206 C CA . GLY A 1 155 ? -6.282 -3.471 16.077 1.00 78.38 155 GLY A CA 1
ATOM 1207 C C . GLY A 1 155 ? -6.915 -4.186 14.896 1.00 78.38 155 GLY A C 1
ATOM 1208 O O . GLY A 1 155 ? -7.489 -3.583 13.993 1.00 78.38 155 GLY A O 1
ATOM 1209 N N . ARG A 1 156 ? -6.831 -5.520 14.925 1.00 71.88 156 ARG A N 1
ATOM 1210 C CA . ARG A 1 156 ? -7.444 -6.385 13.903 1.00 71.88 156 ARG A CA 1
ATOM 1211 C C . ARG A 1 156 ? -8.962 -6.215 13.810 1.00 71.88 156 ARG A C 1
ATOM 1213 O O . ARG A 1 156 ? -9.524 -6.459 12.749 1.00 71.88 156 ARG A O 1
ATOM 1220 N N . ALA A 1 157 ? -9.607 -5.863 14.921 1.00 82.50 157 ALA A N 1
ATOM 1221 C CA . ALA A 1 157 ? -11.055 -5.731 14.988 1.00 82.50 157 ALA A CA 1
ATOM 1222 C C . ALA A 1 157 ? -11.558 -4.447 14.316 1.00 82.50 157 ALA A C 1
ATOM 1224 O O . ALA A 1 157 ? -12.633 -4.487 13.740 1.00 82.50 157 ALA A O 1
ATOM 1225 N N . ASP A 1 158 ? -10.775 -3.362 14.304 1.00 84.62 158 ASP A N 1
ATOM 1226 C CA . ASP A 1 158 ? -11.219 -2.040 13.841 1.00 84.62 158 ASP A CA 1
ATOM 1227 C C . ASP A 1 158 ? -11.818 -2.071 12.433 1.00 84.62 158 ASP A C 1
ATOM 1229 O O . ASP A 1 158 ? -12.942 -1.621 12.235 1.00 84.62 158 ASP A O 1
ATOM 1233 N N . LEU A 1 159 ? -11.096 -2.642 11.461 1.00 87.31 159 LEU A N 1
ATOM 1234 C CA . LEU A 1 159 ? -11.590 -2.740 10.088 1.00 87.31 159 LEU A CA 1
ATOM 1235 C C . LEU A 1 159 ? -12.825 -3.648 10.006 1.00 87.31 159 LEU A C 1
ATOM 1237 O O . LEU A 1 159 ? -13.802 -3.318 9.341 1.00 87.31 159 LEU A O 1
ATOM 1241 N N . ALA A 1 160 ? -12.798 -4.790 10.696 1.00 89.75 160 ALA A N 1
ATOM 1242 C CA . ALA A 1 160 ? -13.909 -5.737 10.679 1.00 89.75 160 ALA A CA 1
ATOM 1243 C C . ALA A 1 160 ? -15.174 -5.165 11.337 1.00 89.75 160 ALA A C 1
ATOM 1245 O O . ALA A 1 160 ? -16.279 -5.480 10.904 1.00 89.75 160 ALA A O 1
ATOM 1246 N N . ASP A 1 161 ? -15.024 -4.348 12.376 1.00 92.56 161 ASP A N 1
ATOM 1247 C CA . ASP A 1 161 ? -16.118 -3.688 13.078 1.00 92.56 161 ASP A CA 1
ATOM 1248 C C . ASP A 1 161 ? -16.636 -2.484 12.292 1.00 92.56 161 ASP A C 1
ATOM 1250 O O . ASP A 1 161 ? -17.850 -2.320 12.183 1.00 92.56 161 ASP A O 1
ATOM 1254 N N . ALA A 1 162 ? -15.749 -1.711 11.660 1.00 93.69 162 ALA A N 1
ATOM 1255 C CA . ALA A 1 162 ? -16.130 -0.646 10.737 1.00 93.69 162 ALA A CA 1
ATOM 1256 C C . ALA A 1 162 ? -16.998 -1.181 9.588 1.00 93.69 162 ALA A C 1
ATOM 1258 O O . ALA A 1 162 ? -18.062 -0.642 9.306 1.00 93.69 162 ALA A O 1
ATOM 1259 N N . LEU A 1 163 ? -16.624 -2.312 8.984 1.00 94.81 163 LEU A N 1
ATOM 1260 C CA . LEU A 1 163 ? -17.398 -2.932 7.900 1.00 94.81 163 LEU A CA 1
ATOM 1261 C C . LEU A 1 163 ? -18.768 -3.495 8.339 1.00 94.81 163 LEU A C 1
ATOM 1263 O O . LEU A 1 163 ? -19.569 -3.900 7.492 1.00 94.81 163 LEU A O 1
ATOM 1267 N N . LYS A 1 164 ? -19.076 -3.525 9.643 1.00 97.06 164 LYS A N 1
ATOM 1268 C CA . LYS A 1 164 ? -20.415 -3.876 10.152 1.00 97.06 164 LYS A CA 1
ATOM 1269 C C . LYS A 1 164 ? -21.361 -2.678 10.205 1.00 97.06 164 LYS A C 1
ATOM 1271 O O . LYS A 1 164 ? -22.553 -2.887 10.433 1.00 97.06 164 LYS A O 1
ATOM 1276 N N . THR A 1 165 ? -20.869 -1.452 10.031 1.00 97.81 165 THR A N 1
ATOM 1277 C CA . THR A 1 165 ? -21.706 -0.248 10.043 1.00 97.81 165 THR A CA 1
ATOM 1278 C C . THR A 1 165 ? -22.105 0.161 8.622 1.00 97.81 165 THR A C 1
ATOM 1280 O O . THR A 1 165 ? -21.352 -0.091 7.676 1.00 97.81 165 THR A O 1
ATOM 1283 N N . PRO A 1 166 ? -23.272 0.807 8.438 1.00 98.19 166 PRO A N 1
ATOM 1284 C CA . PRO A 1 166 ? -23.658 1.359 7.141 1.00 98.19 166 PRO A CA 1
ATOM 1285 C C . PRO A 1 166 ? -22.633 2.361 6.595 1.00 98.19 166 PRO A C 1
ATOM 1287 O O . PRO A 1 166 ? -22.332 2.354 5.404 1.00 98.19 166 PRO A O 1
ATOM 1290 N N . GLU A 1 167 ? -22.062 3.195 7.466 1.00 97.94 167 GLU A N 1
ATOM 1291 C CA . GLU A 1 167 ? -21.077 4.207 7.088 1.00 97.94 167 GLU A CA 1
ATOM 1292 C C . GLU A 1 167 ? -19.770 3.567 6.614 1.00 97.94 167 GLU A C 1
ATOM 1294 O O . GLU A 1 167 ? -19.214 3.990 5.605 1.00 97.94 167 GLU A O 1
ATOM 1299 N N . GLY A 1 168 ? -19.294 2.525 7.304 1.00 97.75 168 GLY A N 1
ATOM 1300 C CA . GLY A 1 168 ? -18.082 1.811 6.913 1.00 97.75 168 GLY A CA 1
ATOM 1301 C C . GLY A 1 168 ? -18.262 1.022 5.617 1.00 97.75 168 GLY A C 1
ATOM 1302 O O . GLY A 1 168 ? -17.352 0.987 4.794 1.00 97.75 168 GLY A O 1
ATOM 1303 N N . GLN A 1 169 ? -19.445 0.448 5.381 1.00 98.38 169 GLN A N 1
ATOM 1304 C CA . GLN A 1 169 ? -19.768 -0.207 4.107 1.00 98.38 169 GLN A CA 1
ATOM 1305 C C . GLN A 1 169 ? -19.795 0.787 2.945 1.00 98.38 169 GLN A C 1
ATOM 1307 O O . GLN A 1 169 ? -19.189 0.526 1.909 1.00 98.38 169 GLN A O 1
ATOM 1312 N N . ALA A 1 170 ? -20.442 1.942 3.127 1.00 98.44 170 ALA A N 1
ATOM 1313 C CA . ALA A 1 170 ? -20.467 2.995 2.115 1.00 98.44 170 ALA A CA 1
ATOM 1314 C C . ALA A 1 170 ? -19.058 3.539 1.825 1.00 98.44 170 ALA A C 1
ATOM 1316 O O . ALA A 1 170 ? -18.698 3.743 0.669 1.00 98.44 170 ALA A O 1
ATOM 1317 N N . ALA A 1 171 ? -18.245 3.718 2.868 1.00 98.25 171 ALA A N 1
ATOM 1318 C CA . ALA A 1 171 ? -16.866 4.168 2.741 1.00 98.25 171 ALA A CA 1
ATOM 1319 C C . ALA A 1 171 ? -15.980 3.159 1.994 1.00 98.25 171 ALA A C 1
ATOM 1321 O O . ALA A 1 171 ? -15.174 3.547 1.150 1.00 98.25 171 ALA A O 1
ATOM 1322 N N . ALA A 1 172 ? -16.142 1.862 2.276 1.00 97.38 172 ALA A N 1
ATOM 1323 C CA . ALA A 1 172 ? -15.442 0.805 1.555 1.00 97.38 172 ALA A CA 1
ATOM 1324 C C . ALA A 1 172 ? -15.856 0.758 0.079 1.00 97.38 172 ALA A C 1
ATOM 1326 O O . ALA A 1 172 ? -14.987 0.679 -0.785 1.00 97.38 172 ALA A O 1
ATOM 1327 N N . GLU A 1 173 ? -17.156 0.848 -0.220 1.00 98.31 173 GLU A N 1
ATOM 1328 C CA . GLU A 1 173 ? -17.636 0.842 -1.605 1.00 98.31 173 GLU A CA 1
ATOM 1329 C C . GLU A 1 173 ? -17.118 2.055 -2.384 1.00 98.31 173 GLU A C 1
ATOM 1331 O O . GLU A 1 173 ? -16.657 1.882 -3.504 1.00 98.31 173 GLU A O 1
ATOM 1336 N N . ALA A 1 174 ? -17.087 3.248 -1.780 1.00 98.25 174 ALA A N 1
ATOM 1337 C CA . ALA A 1 174 ? -16.532 4.443 -2.419 1.00 98.25 174 ALA A CA 1
ATOM 1338 C C . ALA A 1 174 ? -15.050 4.280 -2.807 1.00 98.25 174 ALA A C 1
ATOM 1340 O O . ALA A 1 174 ? -14.647 4.693 -3.893 1.00 98.25 174 ALA A O 1
ATOM 1341 N N . ILE A 1 175 ? -14.237 3.658 -1.944 1.00 98.06 175 ILE A N 1
ATOM 1342 C CA . ILE A 1 175 ? -12.832 3.355 -2.263 1.00 98.06 175 ILE A CA 1
ATOM 1343 C C . ILE A 1 175 ? -12.752 2.306 -3.380 1.00 98.06 175 ILE A C 1
ATOM 1345 O O . ILE A 1 175 ? -11.988 2.480 -4.326 1.00 98.06 175 ILE A O 1
ATOM 1349 N N . LEU A 1 176 ? -13.557 1.241 -3.308 1.00 97.75 176 LEU A N 1
ATOM 1350 C CA . LEU A 1 176 ? -13.576 0.192 -4.331 1.00 97.75 176 LEU A CA 1
ATOM 1351 C C . LEU A 1 176 ? -14.030 0.723 -5.696 1.00 97.75 176 LEU A C 1
ATOM 1353 O O . LEU A 1 176 ? -13.456 0.345 -6.713 1.00 97.75 176 LEU A O 1
ATOM 1357 N N . GLU A 1 177 ? -15.041 1.588 -5.740 1.00 97.94 177 GLU A N 1
ATOM 1358 C CA . GLU A 1 177 ? -15.505 2.243 -6.965 1.00 97.94 177 GLU A CA 1
ATOM 1359 C C . GLU A 1 177 ? -14.420 3.111 -7.595 1.00 97.94 177 GLU A C 1
ATOM 1361 O O . GLU A 1 177 ? -14.234 3.050 -8.811 1.00 97.94 177 GLU A O 1
ATOM 1366 N N . ASP A 1 178 ? -13.674 3.866 -6.787 1.00 98.12 178 ASP A N 1
ATOM 1367 C CA . ASP A 1 178 ? -12.556 4.668 -7.278 1.00 98.12 178 ASP A CA 1
ATOM 1368 C C . ASP A 1 178 ? -11.425 3.784 -7.831 1.00 98.12 178 ASP A C 1
ATOM 1370 O O . ASP A 1 178 ? -10.956 4.010 -8.948 1.00 98.12 178 ASP A O 1
ATOM 1374 N N . GLU A 1 179 ? -11.037 2.729 -7.105 1.00 97.81 179 GLU A N 1
ATOM 1375 C CA . GLU A 1 179 ? -9.977 1.801 -7.525 1.00 97.81 179 GLU A CA 1
ATOM 1376 C C . GLU A 1 179 ? -10.307 1.050 -8.820 1.00 97.81 179 GLU A C 1
ATOM 1378 O O . GLU A 1 179 ? -9.420 0.874 -9.658 1.00 97.81 179 GLU A O 1
ATOM 1383 N N . ARG A 1 180 ? -11.571 0.656 -9.043 1.00 96.94 180 ARG A N 1
ATOM 1384 C CA . ARG A 1 180 ? -12.001 -0.042 -10.278 1.00 96.94 180 ARG A CA 1
ATOM 1385 C C . ARG A 1 180 ? -11.623 0.709 -11.554 1.00 96.94 180 ARG A C 1
ATOM 1387 O O . ARG A 1 180 ? -11.501 0.085 -12.605 1.00 96.94 180 ARG A O 1
ATOM 1394 N N . ALA A 1 181 ? -11.467 2.030 -11.482 1.00 95.94 181 ALA A N 1
ATOM 1395 C CA . ALA A 1 181 ? -11.145 2.854 -12.637 1.00 95.94 181 ALA A CA 1
ATOM 1396 C C . ALA A 1 181 ? -9.661 2.811 -13.044 1.00 95.94 181 ALA A C 1
ATOM 1398 O O . ALA A 1 181 ? -9.351 3.168 -14.178 1.00 95.94 181 ALA A O 1
ATOM 1399 N N . PHE A 1 182 ? -8.740 2.446 -12.144 1.00 97.75 182 PHE A N 1
ATOM 1400 C CA . PHE A 1 182 ? -7.298 2.606 -12.396 1.00 97.75 182 PHE A CA 1
ATOM 1401 C C . PHE A 1 182 ? -6.398 1.544 -11.741 1.00 97.75 182 PHE A C 1
ATOM 1403 O O . PHE A 1 182 ? -5.177 1.611 -11.892 1.00 97.75 182 PHE A O 1
ATOM 1410 N N . VAL A 1 183 ? -6.968 0.560 -11.040 1.00 98.12 183 VAL A N 1
ATOM 1411 C CA . VAL A 1 183 ? -6.233 -0.543 -10.412 1.00 98.12 183 VAL A CA 1
ATOM 1412 C C . VAL A 1 183 ? -6.583 -1.870 -11.078 1.00 98.12 183 VAL A C 1
ATOM 1414 O O . VAL A 1 183 ? -7.740 -2.275 -11.157 1.00 98.12 183 VAL A O 1
ATOM 1417 N N . ASP A 1 184 ? -5.556 -2.605 -11.490 1.00 97.88 184 ASP A N 1
ATOM 1418 C CA . ASP A 1 184 ? -5.670 -4.003 -11.882 1.00 97.88 184 ASP A CA 1
ATOM 1419 C C . ASP A 1 184 ? -5.531 -4.904 -10.652 1.00 97.88 184 ASP A C 1
ATOM 1421 O O . ASP A 1 184 ? -4.430 -5.300 -10.252 1.00 97.88 184 ASP A O 1
ATOM 1425 N N . TRP A 1 185 ? -6.662 -5.254 -10.042 1.00 96.94 185 TRP A N 1
ATOM 1426 C CA . TRP A 1 185 ? -6.691 -6.126 -8.866 1.00 96.94 185 TRP A CA 1
ATOM 1427 C C . TRP A 1 185 ? -6.127 -7.526 -9.123 1.00 96.94 185 TRP A C 1
ATOM 1429 O O . TRP A 1 185 ? -5.615 -8.148 -8.197 1.00 96.94 185 TRP A O 1
ATOM 1439 N N . SER A 1 186 ? -6.184 -8.026 -10.361 1.00 96.00 186 SER A N 1
ATOM 1440 C CA . SER A 1 186 ? -5.738 -9.386 -10.688 1.00 96.00 186 SER A CA 1
ATOM 1441 C C . SER A 1 186 ? -4.215 -9.534 -10.667 1.00 96.00 186 SER A C 1
ATOM 1443 O O . SER A 1 186 ? -3.700 -10.618 -10.385 1.00 96.00 186 SER A O 1
ATOM 1445 N N . ARG A 1 187 ? -3.497 -8.435 -10.933 1.00 95.12 187 ARG A N 1
ATOM 1446 C CA . ARG A 1 187 ? -2.028 -8.362 -10.886 1.00 95.12 187 ARG A CA 1
ATOM 1447 C C . ARG A 1 187 ? -1.500 -7.602 -9.666 1.00 95.12 187 ARG A C 1
ATOM 1449 O O . ARG A 1 187 ? -0.286 -7.539 -9.468 1.00 95.12 187 ARG A O 1
ATOM 1456 N N . SER A 1 188 ? -2.392 -7.047 -8.852 1.00 96.12 188 SER A N 1
ATOM 1457 C CA . SER A 1 188 ? -2.066 -6.416 -7.573 1.00 96.12 188 SER A CA 1
ATOM 1458 C C . SER A 1 188 ? -2.003 -7.445 -6.440 1.00 96.12 188 SER A C 1
ATOM 1460 O O . SER A 1 188 ? -2.480 -8.574 -6.555 1.00 96.12 188 SER A O 1
ATOM 1462 N N . LEU A 1 189 ? -1.397 -7.061 -5.320 1.00 94.25 189 LEU A N 1
ATOM 1463 C CA . LEU A 1 189 ? -1.240 -7.914 -4.142 1.00 94.25 189 LEU A CA 1
ATOM 1464 C C . LEU A 1 189 ? -1.433 -7.082 -2.879 1.00 94.25 189 LEU A C 1
ATOM 1466 O O . LEU A 1 189 ? -0.829 -6.023 -2.754 1.00 94.25 189 LEU A O 1
ATOM 1470 N N . HIS A 1 190 ? -2.166 -7.591 -1.893 1.00 93.56 190 HIS A N 1
ATOM 1471 C CA . HIS A 1 190 ? -2.128 -7.026 -0.547 1.00 93.56 190 HIS A CA 1
ATOM 1472 C C . HIS A 1 190 ? -1.976 -8.096 0.528 1.00 93.56 190 HIS A C 1
ATOM 1474 O O . HIS A 1 190 ? -2.315 -9.264 0.330 1.00 93.56 190 HIS A O 1
ATOM 1480 N N . TYR A 1 191 ? -1.476 -7.687 1.689 1.00 90.31 191 TYR A N 1
ATOM 1481 C CA . TYR A 1 191 ? -1.473 -8.506 2.896 1.00 90.31 191 TYR A CA 1
ATOM 1482 C C . TYR A 1 191 ? -1.463 -7.634 4.148 1.00 90.31 191 TYR A C 1
ATOM 1484 O O . TYR A 1 191 ? -0.992 -6.496 4.142 1.00 90.31 191 TYR A O 1
ATOM 1492 N N . PHE A 1 192 ? -1.956 -8.206 5.244 1.00 89.25 192 PHE A N 1
ATOM 1493 C CA . PHE A 1 192 ? -1.829 -7.614 6.567 1.00 89.25 192 PHE A CA 1
ATOM 1494 C C . PHE A 1 192 ? -0.534 -8.065 7.243 1.00 89.25 192 PHE A C 1
ATOM 1496 O O . PHE A 1 192 ? -0.149 -9.232 7.163 1.00 89.25 192 PHE A O 1
ATOM 1503 N N . ALA A 1 193 ? 0.104 -7.149 7.958 1.00 85.50 193 ALA A N 1
ATOM 1504 C CA . ALA A 1 193 ? 1.306 -7.364 8.741 1.00 85.50 193 ALA A CA 1
ATOM 1505 C C . ALA A 1 193 ? 1.155 -6.731 10.131 1.00 85.50 193 ALA A C 1
ATOM 1507 O O . ALA A 1 193 ? 0.411 -5.768 10.322 1.00 85.50 193 ALA A O 1
ATOM 1508 N N . ALA A 1 194 ? 1.870 -7.289 11.103 1.00 82.31 194 ALA A N 1
ATOM 1509 C CA . ALA A 1 194 ? 2.124 -6.631 12.376 1.00 82.31 194 ALA A CA 1
ATOM 1510 C C . ALA A 1 194 ? 3.553 -6.092 12.333 1.00 82.31 194 ALA A C 1
ATOM 1512 O O . ALA A 1 194 ? 4.476 -6.829 11.977 1.00 82.31 194 ALA A O 1
ATOM 1513 N N . ASP A 1 195 ? 3.731 -4.821 12.674 1.00 80.12 195 ASP A N 1
ATOM 1514 C CA . ASP A 1 195 ? 5.059 -4.220 12.683 1.00 80.12 195 ASP A CA 1
ATOM 1515 C C . ASP A 1 195 ? 5.831 -4.688 13.933 1.00 80.12 195 ASP A C 1
ATOM 1517 O O . ASP A 1 195 ? 5.331 -4.626 15.057 1.00 80.12 195 ASP A O 1
ATOM 1521 N N . ILE A 1 196 ? 7.061 -5.171 13.732 1.00 78.75 196 ILE A N 1
ATOM 1522 C CA . ILE A 1 196 ? 8.012 -5.511 14.801 1.00 78.75 196 ILE A CA 1
ATOM 1523 C C . ILE A 1 196 ? 9.244 -4.616 14.606 1.00 78.75 196 ILE A C 1
ATOM 1525 O O . ILE A 1 196 ? 10.210 -5.029 13.954 1.00 78.75 196 ILE A O 1
ATOM 1529 N N . PRO A 1 197 ? 9.205 -3.362 15.090 1.00 77.44 197 PRO A N 1
ATOM 1530 C CA . PRO A 1 197 ? 10.244 -2.385 14.794 1.00 77.44 197 PRO A CA 1
ATOM 1531 C C . PRO A 1 197 ? 11.593 -2.831 15.371 1.00 77.44 197 PRO A C 1
ATOM 1533 O O . PRO A 1 197 ? 11.731 -3.010 16.577 1.00 77.44 197 PRO A O 1
ATOM 1536 N N . GLN A 1 198 ? 12.595 -2.993 14.503 1.00 78.25 198 GLN A N 1
ATOM 1537 C CA . GLN A 1 198 ? 13.995 -3.217 14.902 1.00 78.25 198 GLN A CA 1
ATOM 1538 C C . GLN A 1 198 ? 14.763 -1.893 14.998 1.00 78.25 198 GLN A C 1
ATOM 1540 O O . GLN A 1 198 ? 15.606 -1.706 15.870 1.00 78.25 198 GLN A O 1
ATOM 1545 N N . ILE A 1 199 ? 14.443 -0.959 14.099 1.00 78.06 199 ILE A N 1
ATOM 1546 C CA . ILE A 1 199 ? 14.970 0.404 14.053 1.00 78.06 199 ILE A CA 1
ATOM 1547 C C . ILE A 1 199 ? 13.782 1.313 13.740 1.00 78.06 199 ILE A C 1
ATOM 1549 O O . ILE A 1 199 ? 13.195 1.206 12.666 1.00 78.06 199 ILE A O 1
ATOM 1553 N N . ASN A 1 200 ? 13.403 2.179 14.680 1.00 76.94 200 ASN A N 1
ATOM 1554 C CA . ASN A 1 200 ? 12.311 3.135 14.496 1.00 76.94 200 ASN A CA 1
ATOM 1555 C C . ASN A 1 200 ? 12.619 4.430 15.269 1.00 76.94 200 ASN A C 1
ATOM 1557 O O . ASN A 1 200 ? 12.352 4.497 16.472 1.00 76.94 200 ASN A O 1
ATOM 1561 N N . PRO A 1 201 ? 13.247 5.430 14.624 1.00 77.00 201 PRO A N 1
ATOM 1562 C CA . PRO A 1 201 ? 13.504 6.713 15.263 1.00 77.00 201 PRO A CA 1
ATOM 1563 C C . PRO A 1 201 ? 12.186 7.390 15.668 1.00 77.00 201 PRO A C 1
ATOM 1565 O O . PRO A 1 201 ? 11.196 7.276 14.943 1.00 77.00 201 PRO A O 1
ATOM 1568 N N . PRO A 1 202 ? 12.150 8.130 16.789 1.00 73.62 202 PRO A N 1
ATOM 1569 C CA . PRO A 1 202 ? 10.972 8.910 17.139 1.00 73.62 202 PRO A CA 1
ATOM 1570 C C . PRO A 1 202 ? 10.740 10.032 16.115 1.00 73.62 202 PRO A C 1
ATOM 1572 O O . PRO A 1 202 ? 11.690 10.643 15.626 1.00 73.62 202 PRO A O 1
ATOM 1575 N N . GLY A 1 203 ? 9.472 10.350 15.849 1.00 74.88 203 GLY A N 1
ATOM 1576 C CA . GLY A 1 203 ? 9.070 11.459 14.980 1.00 74.88 203 GLY A CA 1
ATOM 1577 C C . GLY A 1 203 ? 8.436 11.025 13.658 1.00 74.88 203 GLY A C 1
ATOM 1578 O O . GLY A 1 203 ? 8.144 9.853 13.428 1.00 74.88 203 GLY A O 1
ATOM 1579 N N . VAL A 1 204 ? 8.168 12.009 12.799 1.00 72.88 204 VAL A N 1
ATOM 1580 C CA . VAL A 1 204 ? 7.567 11.793 11.479 1.00 72.88 204 VAL A CA 1
ATOM 1581 C C . VAL A 1 204 ? 8.679 11.529 10.469 1.00 72.88 204 VAL A C 1
ATOM 1583 O O . VAL A 1 204 ? 9.495 12.404 10.195 1.00 72.88 204 VAL A O 1
ATOM 1586 N N . ILE A 1 205 ? 8.696 10.318 9.914 1.00 77.38 205 ILE A N 1
ATOM 1587 C CA . ILE A 1 205 ? 9.646 9.894 8.881 1.00 77.38 205 ILE A CA 1
ATOM 1588 C C . ILE A 1 205 ? 8.883 9.747 7.569 1.00 77.38 205 ILE A C 1
ATOM 1590 O O . ILE A 1 205 ? 7.996 8.897 7.454 1.00 77.38 205 ILE A O 1
ATOM 1594 N N . VAL A 1 206 ? 9.228 10.578 6.586 1.00 80.62 206 VAL A N 1
ATOM 1595 C CA . VAL A 1 206 ? 8.635 10.557 5.245 1.00 80.62 206 VAL A CA 1
ATOM 1596 C C . VAL A 1 206 ? 9.764 10.575 4.226 1.00 80.62 206 VAL A C 1
ATOM 1598 O O . VAL A 1 206 ? 10.594 11.480 4.240 1.00 80.62 206 VAL A O 1
ATOM 1601 N N . ALA A 1 207 ? 9.784 9.566 3.358 1.00 80.25 207 ALA A N 1
ATOM 1602 C CA . ALA A 1 207 ? 10.646 9.541 2.188 1.00 80.25 207 ALA A CA 1
ATOM 1603 C C . ALA A 1 207 ? 9.959 10.331 1.070 1.00 80.25 207 ALA A C 1
ATOM 1605 O O . ALA A 1 207 ? 8.870 9.960 0.633 1.00 80.25 207 ALA A O 1
ATOM 1606 N N . ARG A 1 208 ? 10.576 11.436 0.665 1.00 83.56 208 ARG A N 1
ATOM 1607 C CA . ARG A 1 208 ? 10.197 12.252 -0.497 1.00 83.56 208 ARG A CA 1
ATOM 1608 C C . ARG A 1 208 ? 11.369 12.302 -1.470 1.00 83.56 208 ARG A C 1
ATOM 1610 O O . ARG A 1 208 ? 12.494 12.019 -1.054 1.00 83.56 208 ARG A O 1
ATOM 1617 N N . GLU A 1 209 ? 11.126 12.687 -2.715 1.00 76.25 209 GLU A N 1
ATOM 1618 C CA . GLU A 1 209 ? 12.191 12.809 -3.722 1.00 76.25 209 GLU A CA 1
ATOM 1619 C C . GLU A 1 209 ? 13.305 13.765 -3.269 1.00 76.25 209 GLU A C 1
ATOM 1621 O O . GLU A 1 209 ? 14.483 13.487 -3.457 1.00 76.25 209 GLU A O 1
ATOM 1626 N N . GLU A 1 210 ? 12.952 14.846 -2.572 1.00 79.44 210 GLU A N 1
ATOM 1627 C CA . GLU A 1 210 ? 13.900 15.809 -2.010 1.00 79.44 210 GLU A CA 1
ATOM 1628 C C . GLU A 1 210 ? 14.533 15.378 -0.672 1.00 79.44 210 GLU A C 1
ATOM 1630 O O . GLU A 1 210 ? 15.370 16.092 -0.115 1.00 79.44 210 GLU A O 1
ATOM 1635 N N . SER A 1 211 ? 14.115 14.242 -0.104 1.00 75.56 211 SER A N 1
ATOM 1636 C CA . SER A 1 211 ? 14.584 13.782 1.206 1.00 75.56 211 SER A CA 1
ATOM 1637 C C . SER A 1 211 ? 15.865 12.950 1.106 1.00 75.56 211 SER A C 1
ATOM 1639 O O . SER A 1 211 ? 16.122 12.275 0.117 1.00 75.56 211 SER A O 1
ATOM 1641 N N . THR A 1 212 ? 16.645 12.904 2.188 1.00 74.31 212 THR A N 1
ATOM 1642 C CA . THR A 1 212 ? 17.793 11.984 2.315 1.00 74.31 212 THR A CA 1
ATOM 1643 C C . THR A 1 212 ? 17.386 10.566 2.730 1.00 74.31 212 THR A C 1
ATOM 1645 O O . THR A 1 212 ? 18.244 9.729 3.012 1.00 74.31 212 THR A O 1
ATOM 1648 N N . ILE A 1 213 ? 16.081 10.294 2.819 1.00 75.50 213 ILE A N 1
ATOM 1649 C CA . ILE A 1 213 ? 15.531 9.041 3.325 1.00 75.50 213 ILE A CA 1
ATOM 1650 C C . ILE A 1 213 ? 15.037 8.218 2.144 1.00 75.50 213 ILE A C 1
ATOM 1652 O O . ILE A 1 213 ? 14.061 8.569 1.489 1.00 75.50 213 ILE A O 1
ATOM 1656 N N . LEU A 1 214 ? 15.682 7.076 1.921 1.00 75.62 214 LEU A N 1
ATOM 1657 C CA . LEU A 1 214 ? 15.236 6.088 0.949 1.00 75.62 214 LEU A CA 1
ATOM 1658 C C . LEU A 1 214 ? 14.284 5.102 1.616 1.00 75.62 214 LEU A C 1
ATOM 1660 O O . LEU A 1 214 ? 14.580 4.543 2.675 1.00 75.62 214 LEU A O 1
ATOM 1664 N N . LYS A 1 215 ? 13.147 4.860 0.966 1.00 83.00 215 LYS A N 1
ATOM 1665 C CA . LYS A 1 215 ? 12.195 3.835 1.376 1.00 83.00 215 LYS A CA 1
ATOM 1666 C C . LYS A 1 215 ? 12.084 2.774 0.295 1.00 83.00 215 LYS A C 1
ATOM 1668 O O . LYS A 1 215 ? 11.599 3.044 -0.795 1.00 83.00 215 LYS A O 1
ATOM 1673 N N . GLY A 1 216 ? 12.511 1.561 0.626 1.00 81.69 216 GLY A N 1
ATOM 1674 C CA . GLY A 1 216 ? 12.360 0.393 -0.234 1.00 81.69 216 GLY A CA 1
ATOM 1675 C C . GLY A 1 216 ? 11.241 -0.518 0.254 1.00 81.69 216 GLY A C 1
ATOM 1676 O O . GLY A 1 216 ? 11.081 -0.725 1.459 1.00 81.69 216 GLY A O 1
ATOM 1677 N N . TYR A 1 217 ? 10.508 -1.111 -0.685 1.00 84.94 217 TYR A N 1
ATOM 1678 C CA . TYR A 1 217 ? 9.653 -2.258 -0.409 1.00 84.94 217 TYR A CA 1
ATOM 1679 C C . TYR A 1 217 ? 10.265 -3.503 -1.032 1.00 84.94 217 TYR A C 1
ATOM 1681 O O . TYR A 1 217 ? 10.485 -3.563 -2.240 1.00 84.94 217 TYR A O 1
ATOM 1689 N N . TYR A 1 218 ? 10.515 -4.506 -0.200 1.00 80.50 218 TYR A N 1
ATOM 1690 C CA . TYR A 1 218 ? 11.028 -5.793 -0.638 1.00 80.50 218 TYR A CA 1
ATOM 1691 C C . TYR A 1 218 ? 9.994 -6.876 -0.346 1.00 80.50 218 TYR A C 1
ATOM 1693 O O . TYR A 1 218 ? 9.667 -7.139 0.810 1.00 80.50 218 TYR A O 1
ATOM 1701 N N . VAL A 1 219 ? 9.467 -7.487 -1.407 1.00 79.38 219 VAL A N 1
ATOM 1702 C CA . VAL A 1 219 ? 8.512 -8.596 -1.319 1.00 79.38 219 VAL A CA 1
ATOM 1703 C C . VAL A 1 219 ? 9.206 -9.851 -1.828 1.00 79.38 219 VAL A C 1
ATOM 1705 O O . VAL A 1 219 ? 9.265 -10.100 -3.033 1.00 79.38 219 VAL A O 1
ATOM 1708 N N . ALA A 1 220 ? 9.759 -10.631 -0.902 1.00 74.31 220 ALA A N 1
ATOM 1709 C CA . ALA A 1 220 ? 10.388 -11.902 -1.227 1.00 74.31 220 ALA A CA 1
ATOM 1710 C C . ALA A 1 220 ? 9.335 -13.011 -1.352 1.00 74.31 220 ALA A C 1
ATOM 1712 O O . ALA A 1 220 ? 8.515 -13.172 -0.442 1.00 74.31 220 ALA A O 1
ATOM 1713 N N . PRO A 1 221 ? 9.360 -13.829 -2.419 1.00 71.88 221 PRO A N 1
ATOM 1714 C CA . PRO A 1 221 ? 8.692 -15.118 -2.362 1.00 71.88 221 PRO A CA 1
ATOM 1715 C C . PRO A 1 221 ? 9.348 -15.982 -1.278 1.00 71.88 221 PRO A C 1
ATOM 1717 O O . PRO A 1 221 ? 10.545 -15.869 -1.009 1.00 71.88 221 PRO A O 1
ATOM 1720 N N . VAL A 1 222 ? 8.564 -16.874 -0.672 1.00 73.81 222 VAL A N 1
ATOM 1721 C CA . VAL A 1 222 ? 9.104 -17.888 0.240 1.00 73.81 222 VAL A CA 1
ATOM 1722 C C . VAL A 1 222 ? 10.157 -18.704 -0.510 1.00 73.81 222 VAL A C 1
ATOM 1724 O O . VAL A 1 222 ? 9.899 -19.165 -1.625 1.00 73.81 222 VAL A O 1
ATOM 1727 N N . HIS A 1 223 ? 11.342 -18.860 0.087 1.00 78.69 223 HIS A N 1
ATOM 1728 C CA . HIS A 1 223 ? 12.408 -19.666 -0.501 1.00 78.69 223 HIS A CA 1
ATOM 1729 C C . HIS A 1 223 ? 11.878 -21.083 -0.784 1.00 78.69 223 HIS A C 1
ATOM 1731 O O . HIS A 1 223 ? 11.224 -21.639 0.098 1.00 78.69 223 HIS A O 1
ATOM 1737 N N . PRO A 1 224 ? 12.154 -21.697 -1.953 1.00 80.25 224 PRO A N 1
ATOM 1738 C CA . PRO A 1 224 ? 11.545 -22.976 -2.342 1.00 80.25 224 PRO A CA 1
ATOM 1739 C C . PRO A 1 224 ? 11.736 -24.113 -1.330 1.00 80.25 224 PRO A C 1
ATOM 1741 O O . PRO A 1 224 ? 10.935 -25.040 -1.270 1.00 80.25 224 PRO A O 1
ATOM 1744 N N . GLU A 1 225 ? 12.802 -24.039 -0.534 1.00 87.81 225 GLU A N 1
ATOM 1745 C CA . GLU A 1 225 ? 13.153 -25.037 0.482 1.00 87.81 225 GLU A CA 1
ATOM 1746 C C . GLU A 1 225 ? 12.549 -24.756 1.868 1.00 87.81 225 GLU A C 1
ATOM 1748 O O . GLU A 1 225 ? 12.663 -25.584 2.770 1.00 87.81 225 GLU A O 1
ATOM 1753 N N . LEU A 1 226 ? 11.917 -23.596 2.061 1.00 84.25 226 LEU A N 1
ATOM 1754 C CA . LEU A 1 226 ? 11.288 -23.216 3.319 1.00 84.25 226 LEU A CA 1
ATOM 1755 C C . LEU A 1 226 ? 9.769 -23.331 3.213 1.00 84.25 226 LEU A C 1
ATOM 1757 O O . LEU A 1 226 ? 9.137 -22.937 2.237 1.00 84.25 226 LEU A O 1
ATOM 1761 N N . THR A 1 227 ? 9.151 -23.814 4.283 1.00 83.50 227 THR A N 1
ATOM 1762 C CA . THR A 1 227 ? 7.718 -23.604 4.498 1.00 83.50 227 THR A CA 1
ATOM 1763 C C . THR A 1 227 ? 7.454 -22.145 4.881 1.00 83.50 227 THR A C 1
ATOM 1765 O O . THR A 1 227 ? 8.322 -21.472 5.436 1.00 83.50 227 THR A O 1
ATOM 1768 N N . VAL A 1 228 ? 6.219 -21.667 4.682 1.00 76.62 228 VAL A N 1
ATOM 1769 C CA . VAL A 1 228 ? 5.786 -20.321 5.122 1.00 76.62 228 VAL A CA 1
ATOM 1770 C C . VAL A 1 228 ? 6.115 -20.082 6.597 1.00 76.62 228 VAL A C 1
ATOM 1772 O O . VAL A 1 228 ? 6.623 -19.027 6.959 1.00 76.62 228 VAL A O 1
ATOM 1775 N N . LYS A 1 229 ? 5.871 -21.085 7.451 1.00 78.12 229 LYS A N 1
ATOM 1776 C CA . LYS A 1 229 ? 6.156 -20.983 8.884 1.00 78.12 229 LYS A CA 1
ATOM 1777 C C . LYS A 1 229 ? 7.652 -20.835 9.157 1.00 78.12 229 LYS A C 1
ATOM 1779 O O . LYS A 1 229 ? 8.011 -20.070 10.037 1.00 78.12 229 LYS A O 1
ATOM 1784 N N . GLN A 1 230 ? 8.517 -21.546 8.433 1.00 80.00 230 GLN A N 1
ATOM 1785 C CA . GLN A 1 230 ? 9.967 -21.391 8.586 1.00 80.00 230 GLN A CA 1
ATOM 1786 C C . GLN A 1 230 ? 10.425 -20.010 8.110 1.00 80.00 230 GLN A C 1
ATOM 1788 O O . GLN A 1 230 ? 11.177 -19.352 8.817 1.00 80.00 230 GLN A O 1
ATOM 1793 N N . ALA A 1 231 ? 9.910 -19.536 6.974 1.00 74.38 231 ALA A N 1
ATOM 1794 C CA . ALA A 1 231 ? 10.250 -18.221 6.432 1.00 74.38 231 ALA A CA 1
ATOM 1795 C C . ALA A 1 231 ? 9.823 -17.046 7.332 1.00 74.38 231 ALA A C 1
ATOM 1797 O O . ALA A 1 231 ? 10.397 -15.975 7.232 1.00 74.38 231 ALA A O 1
ATOM 1798 N N . GLN A 1 232 ? 8.849 -17.229 8.229 1.00 68.31 232 GLN A N 1
ATOM 1799 C CA . GLN A 1 232 ? 8.443 -16.196 9.193 1.00 68.31 232 GLN A CA 1
ATOM 1800 C C . GLN A 1 232 ? 9.452 -15.965 10.333 1.00 68.31 232 GLN A C 1
ATOM 1802 O O . GLN A 1 232 ? 9.320 -14.974 11.048 1.00 68.31 232 GLN A O 1
ATOM 1807 N N . TYR A 1 233 ? 10.419 -16.869 10.534 1.00 66.19 233 TYR A N 1
ATOM 1808 C CA . TYR A 1 233 ? 11.412 -16.796 11.618 1.00 66.19 233 TYR A CA 1
ATOM 1809 C C . TYR A 1 233 ? 12.862 -16.650 11.123 1.00 66.19 233 TYR A C 1
ATOM 1811 O O . TYR A 1 233 ? 13.782 -16.730 11.939 1.00 66.19 233 TYR A O 1
ATOM 1819 N N . HIS A 1 234 ? 13.064 -16.468 9.817 1.00 58.44 234 HIS A N 1
ATOM 1820 C CA . HIS A 1 234 ? 14.362 -16.242 9.177 1.00 58.44 234 HIS A CA 1
ATOM 1821 C C . HIS A 1 234 ? 14.419 -14.832 8.598 1.00 58.44 234 HIS A C 1
ATOM 1823 O O . HIS A 1 234 ? 15.512 -14.232 8.679 1.00 58.44 234 HIS A O 1
#